Protein AF-A0A969HZ71-F1 (afdb_monomer_lite)

Sequence (227 aa):
MYDYLIPKPGLGLRNYKFFSYPLRAVYYAVGLYLLKLAQEYLDEYRPRYPQIKSYYGGQIRFQKDEIVLNNKAVFYRKHYKEFRSHVRRQLQGDIQNRVVIKLDIKDYFDEISVQILLELLRKHVKAGVVADLCYTTETIDQIIFFFRYIMTGRQGIPQTDNDIVSGFIAYLYLVFADYTINFEINRDKDLIVAHSIIRYVDDMYIVIDFKESAAQRVREDYIVSSQ

pLDDT: mean 87.06, std 11.73, range [32.44, 98.25]

Radius of gyration: 19.03 Å; chains: 1; bounding box: 49×39×51 Å

Foldseek 3Di:
DDWDWDDDPDPDTDTADDDDPVLVVVLVVVLVLVQLLCQVVVVVLCVVCVLEAEAFAQPWHADPNDIHTDPQRLDPVRRVVVLVVVVVVVPDDDDPQKDKDKFFDPPLQQPDALLVLLVVSVVRGDPVSCVVSVSDPVVSVVVNVSQCVSVVNGGGHGDHPSDPSSRSSLRSSCSVVSVVVVVVLVVVVVFFPDWHWRYYSRIIMIMTGTDPPRDPVVVVVVVVVND

Structure (mmCIF, N/CA/C/O backbone):
data_AF-A0A969HZ71-F1
#
_entry.id   AF-A0A969HZ71-F1
#
loop_
_atom_site.group_PDB
_atom_site.id
_atom_site.type_symbol
_atom_site.label_atom_id
_atom_site.label_alt_id
_atom_site.label_comp_id
_atom_site.label_asym_id
_atom_site.label_entity_id
_atom_site.label_seq_id
_atom_site.pdbx_PDB_ins_code
_atom_site.Cartn_x
_atom_site.Cartn_y
_atom_site.Cartn_z
_atom_site.occupancy
_atom_site.B_iso_or_equiv
_atom_site.auth_seq_id
_atom_site.auth_comp_id
_atom_site.auth_asym_id
_atom_site.auth_atom_id
_atom_site.pdbx_PDB_model_num
ATOM 1 N N . MET A 1 1 ? 17.099 -15.645 -10.684 1.00 69.38 1 MET A N 1
ATOM 2 C CA . MET A 1 1 ? 16.820 -15.079 -9.348 1.00 69.38 1 MET A CA 1
ATOM 3 C C . MET A 1 1 ? 17.112 -16.162 -8.330 1.00 69.38 1 MET A C 1
ATOM 5 O O . MET A 1 1 ? 16.861 -17.314 -8.657 1.00 69.38 1 MET A O 1
ATOM 9 N N . TYR A 1 2 ? 17.672 -15.821 -7.172 1.00 74.38 2 TYR A N 1
ATOM 10 C CA . TYR A 1 2 ? 17.961 -16.799 -6.121 1.00 74.38 2 TYR A CA 1
ATOM 11 C C . TYR A 1 2 ? 17.124 -16.486 -4.887 1.00 74.38 2 TYR A C 1
ATOM 13 O O . TYR A 1 2 ? 17.071 -15.327 -4.472 1.00 74.38 2 TYR A O 1
ATOM 21 N N . ASP A 1 3 ? 16.482 -17.510 -4.338 1.00 80.00 3 ASP A N 1
ATOM 22 C CA . ASP A 1 3 ? 15.719 -17.428 -3.097 1.00 80.00 3 ASP A CA 1
ATOM 23 C C . ASP A 1 3 ? 16.659 -17.697 -1.912 1.00 80.00 3 ASP A C 1
ATOM 25 O O . ASP A 1 3 ? 17.544 -18.554 -1.989 1.00 80.00 3 ASP A O 1
ATOM 29 N N . TYR A 1 4 ? 16.488 -16.962 -0.817 1.00 79.62 4 TYR A N 1
ATOM 30 C CA . TYR A 1 4 ? 17.209 -17.196 0.429 1.00 79.62 4 TYR A CA 1
ATOM 31 C C . TYR A 1 4 ? 16.321 -16.911 1.636 1.00 79.62 4 TYR A C 1
ATOM 33 O O . TYR A 1 4 ? 15.484 -16.010 1.631 1.00 79.62 4 TYR A O 1
ATOM 41 N N . LEU A 1 5 ? 16.499 -17.701 2.691 1.00 78.94 5 LEU A N 1
ATOM 42 C CA . LEU A 1 5 ? 15.626 -17.664 3.856 1.00 78.94 5 LEU A CA 1
ATOM 43 C C . LEU A 1 5 ? 16.238 -16.801 4.959 1.00 78.94 5 LEU A C 1
ATOM 45 O O . LEU A 1 5 ? 17.367 -17.042 5.384 1.00 78.94 5 LEU A O 1
ATOM 49 N N . ILE A 1 6 ? 15.479 -15.823 5.455 1.00 74.31 6 ILE A N 1
ATOM 50 C CA . ILE A 1 6 ? 15.855 -15.048 6.646 1.00 74.31 6 ILE A CA 1
ATOM 51 C C . ILE A 1 6 ? 14.968 -15.456 7.830 1.00 74.31 6 ILE A C 1
ATOM 53 O O . ILE A 1 6 ? 13.741 -15.399 7.707 1.00 74.31 6 ILE A O 1
ATOM 57 N N . PRO A 1 7 ? 15.541 -15.814 8.994 1.00 71.56 7 PRO A N 1
ATOM 58 C CA . PRO A 1 7 ? 14.763 -16.104 10.195 1.00 71.56 7 PRO A CA 1
ATOM 59 C C . PRO A 1 7 ? 13.925 -14.905 10.659 1.00 71.56 7 PRO A C 1
ATOM 61 O O . PRO A 1 7 ? 14.420 -13.780 10.769 1.00 71.56 7 PRO A O 1
ATOM 64 N N . LYS A 1 8 ? 12.654 -15.148 10.989 1.00 65.81 8 LYS A N 1
ATOM 65 C CA . LYS A 1 8 ? 11.836 -14.213 11.777 1.00 65.81 8 LYS A CA 1
ATOM 66 C C . LYS A 1 8 ? 12.161 -14.412 13.269 1.00 65.81 8 LYS A C 1
ATOM 68 O O . LYS A 1 8 ? 12.482 -15.529 13.665 1.00 65.81 8 LYS A O 1
ATOM 73 N N . PRO A 1 9 ? 12.058 -13.380 14.130 1.00 53.06 9 PRO A N 1
ATOM 74 C CA . PRO A 1 9 ? 12.064 -13.595 15.577 1.00 53.06 9 PRO A CA 1
ATOM 75 C C . PRO A 1 9 ? 10.899 -14.529 15.963 1.00 53.06 9 PRO A C 1
ATOM 77 O O . PRO A 1 9 ? 9.744 -14.115 15.885 1.00 53.06 9 PRO A O 1
ATOM 80 N N . GLY A 1 10 ? 11.194 -15.787 16.316 1.00 66.62 10 GLY A N 1
ATOM 81 C CA . GLY A 1 10 ? 10.207 -16.856 16.548 1.00 66.62 10 GLY A CA 1
ATOM 82 C C . GLY A 1 10 ? 10.400 -18.065 15.616 1.00 66.62 10 GLY A C 1
ATOM 83 O O . GLY A 1 10 ? 11.500 -18.298 15.123 1.00 66.62 10 GLY A O 1
ATOM 84 N N . LEU A 1 11 ? 9.331 -18.837 15.374 1.00 53.16 11 LEU A N 1
ATOM 85 C CA . LEU A 1 11 ? 9.297 -19.938 14.398 1.00 53.16 11 LEU A CA 1
ATOM 86 C C . LEU A 1 11 ? 8.744 -19.417 13.064 1.00 53.16 11 LEU A C 1
ATOM 88 O O . LEU A 1 11 ? 7.535 -19.288 12.892 1.00 53.16 11 LEU A O 1
ATOM 92 N N . GLY A 1 12 ? 9.625 -19.067 12.129 1.00 60.09 12 GLY A N 1
ATOM 93 C CA . GLY A 1 12 ? 9.224 -18.658 10.785 1.00 60.09 12 GLY A CA 1
ATOM 94 C C . GLY A 1 12 ? 10.399 -18.199 9.931 1.00 60.09 12 GLY A C 1
ATOM 95 O O . GLY A 1 12 ? 11.401 -17.699 10.443 1.00 60.09 12 GLY A O 1
ATOM 96 N N . LEU A 1 13 ? 10.260 -18.344 8.618 1.00 69.44 13 LEU A N 1
ATOM 97 C CA . LEU A 1 13 ? 11.248 -17.914 7.633 1.00 69.44 13 LEU A CA 1
ATOM 98 C C . LEU A 1 13 ? 10.613 -16.868 6.713 1.00 69.44 13 LEU A C 1
ATOM 100 O O . LEU A 1 13 ? 9.406 -16.883 6.480 1.00 69.44 13 LEU A O 1
ATOM 104 N N . ARG A 1 14 ? 11.412 -15.919 6.229 1.00 72.12 14 ARG A N 1
ATOM 105 C CA . ARG A 1 14 ? 11.039 -15.017 5.136 1.00 72.12 14 ARG A CA 1
ATOM 106 C C . ARG A 1 14 ? 11.729 -15.486 3.871 1.00 72.12 14 ARG A C 1
ATOM 108 O O . ARG A 1 14 ? 12.939 -15.699 3.913 1.00 72.12 14 ARG A O 1
ATOM 115 N N . ASN A 1 15 ? 10.983 -15.611 2.779 1.00 77.25 15 ASN A N 1
ATOM 116 C CA . ASN A 1 15 ? 11.546 -15.961 1.484 1.00 77.25 15 ASN A CA 1
ATOM 117 C C . ASN A 1 15 ? 12.024 -14.697 0.765 1.00 77.25 15 ASN A C 1
ATOM 119 O O . ASN A 1 15 ? 11.239 -13.995 0.132 1.00 77.25 15 ASN A O 1
ATOM 123 N N . TYR A 1 16 ? 13.303 -14.362 0.920 1.00 83.38 16 TYR A N 1
ATOM 124 C CA . TYR A 1 16 ? 13.875 -13.191 0.272 1.00 83.38 16 TYR A CA 1
ATOM 125 C C . TYR A 1 16 ? 14.435 -13.543 -1.099 1.00 83.38 16 TYR A C 1
ATOM 127 O O . TYR A 1 16 ? 14.902 -14.655 -1.337 1.00 83.38 16 TYR A O 1
ATOM 135 N N . LYS A 1 17 ? 14.419 -12.564 -2.001 1.00 83.56 17 LYS A N 1
ATOM 136 C CA . LYS A 1 17 ? 14.859 -12.734 -3.386 1.00 83.56 17 LYS A CA 1
ATOM 137 C C . LYS A 1 17 ? 16.130 -11.936 -3.668 1.00 83.56 17 LYS A C 1
ATOM 139 O O . LYS A 1 17 ? 16.293 -10.803 -3.237 1.00 83.56 17 LYS A O 1
ATOM 144 N N . PHE A 1 18 ? 17.075 -12.508 -4.402 1.00 83.19 18 PHE A N 1
ATOM 145 C CA . PHE A 1 18 ? 18.254 -11.772 -4.855 1.00 83.19 18 PHE A CA 1
ATOM 146 C C . PHE A 1 18 ? 18.055 -11.238 -6.273 1.00 83.19 18 PHE A C 1
ATOM 148 O O 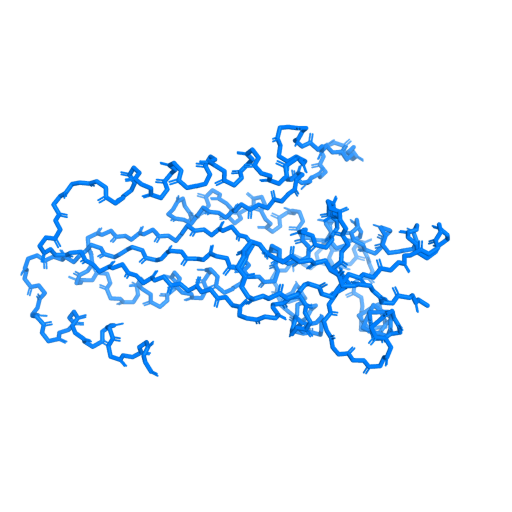. PHE A 1 18 ? 17.843 -12.006 -7.218 1.00 83.19 18 PHE A O 1
ATOM 155 N N . PHE A 1 19 ? 18.205 -9.924 -6.434 1.00 83.50 19 PHE A N 1
ATOM 156 C CA . PHE A 1 19 ? 18.212 -9.269 -7.736 1.00 83.50 19 PHE A CA 1
ATOM 157 C C . PHE A 1 19 ? 19.631 -9.023 -8.238 1.00 83.50 19 PHE A C 1
ATOM 159 O O . PHE A 1 19 ? 20.461 -8.459 -7.527 1.00 83.50 19 PHE A O 1
ATOM 166 N N . SER A 1 20 ? 19.877 -9.333 -9.512 1.00 87.69 20 SER A N 1
ATOM 167 C CA . SER A 1 20 ? 21.006 -8.729 -10.219 1.00 87.69 20 SER A CA 1
ATOM 168 C C . SER A 1 20 ? 20.769 -7.223 -10.383 1.00 87.69 20 SER A C 1
ATOM 170 O O . SER A 1 20 ? 19.622 -6.776 -10.452 1.00 87.69 20 SER A O 1
ATOM 172 N N . TYR A 1 21 ? 21.838 -6.428 -10.476 1.00 88.06 21 TYR A N 1
ATOM 173 C CA . TYR A 1 21 ? 21.714 -4.974 -10.638 1.00 88.06 21 TYR A CA 1
ATOM 174 C C . TYR A 1 21 ? 20.836 -4.551 -11.829 1.00 88.06 21 TYR A C 1
ATOM 176 O O . TYR A 1 21 ? 19.970 -3.700 -11.620 1.00 88.06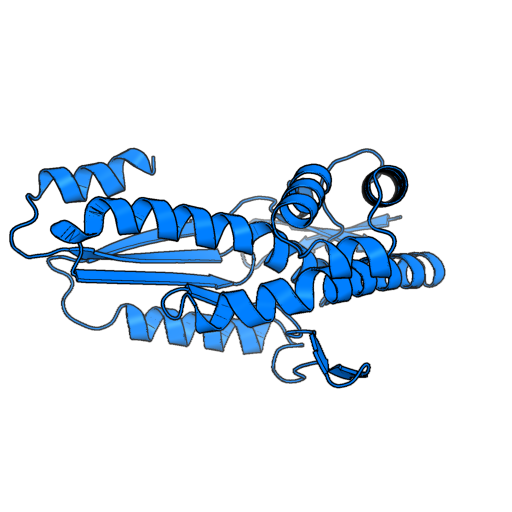 21 TYR A O 1
ATOM 184 N N . PRO A 1 22 ? 20.958 -5.154 -13.033 1.00 92.38 22 PRO A N 1
ATOM 185 C CA . PRO A 1 22 ? 20.083 -4.800 -14.149 1.00 92.38 22 PRO A CA 1
ATOM 186 C C . PRO A 1 22 ? 18.611 -5.095 -13.853 1.00 92.38 22 PRO A C 1
ATOM 188 O O . PRO A 1 22 ? 17.747 -4.259 -14.101 1.00 92.38 22 PRO A O 1
ATOM 191 N N . LEU A 1 23 ? 18.316 -6.254 -13.252 1.00 92.19 23 LEU A N 1
ATOM 192 C CA . LEU A 1 23 ? 16.943 -6.622 -12.915 1.00 92.19 23 LEU A CA 1
ATOM 193 C C . LEU A 1 23 ? 16.365 -5.709 -11.828 1.00 92.19 23 LEU A C 1
ATOM 195 O O . LEU A 1 23 ? 15.199 -5.333 -11.901 1.00 92.19 23 LEU A O 1
ATOM 199 N N . ARG A 1 24 ? 17.189 -5.303 -10.855 1.00 91.69 24 ARG A N 1
ATOM 200 C CA . ARG A 1 24 ? 16.805 -4.329 -9.829 1.00 91.69 24 ARG A CA 1
ATOM 201 C C . ARG A 1 24 ? 16.484 -2.965 -10.436 1.00 91.69 24 ARG A C 1
ATOM 203 O O . ARG A 1 24 ? 15.524 -2.338 -10.005 1.00 91.69 24 ARG A O 1
ATOM 210 N N . ALA A 1 25 ? 17.251 -2.512 -11.428 1.00 94.00 25 ALA A N 1
ATOM 211 C CA . ALA A 1 25 ? 16.989 -1.245 -12.106 1.00 94.00 25 ALA A CA 1
ATOM 212 C C . ALA A 1 25 ? 15.627 -1.259 -12.816 1.00 94.00 25 ALA A C 1
ATOM 214 O O . ALA A 1 25 ? 14.834 -0.339 -12.630 1.00 94.00 25 ALA A O 1
ATOM 215 N N . VAL A 1 26 ? 15.316 -2.337 -13.547 1.00 95.75 26 VAL A N 1
ATOM 216 C CA . VAL A 1 26 ? 14.000 -2.517 -14.186 1.00 95.75 26 VAL A CA 1
ATOM 217 C C . VAL A 1 26 ? 12.889 -2.592 -13.138 1.00 95.75 26 VAL A C 1
ATOM 219 O O . VAL A 1 26 ? 11.877 -1.908 -13.261 1.00 95.75 26 VAL A O 1
ATOM 222 N N . TYR A 1 27 ? 13.098 -3.359 -12.065 1.00 95.81 27 TYR A N 1
ATOM 223 C CA . TYR A 1 27 ? 12.143 -3.473 -10.963 1.00 95.81 27 TYR A CA 1
ATOM 224 C C . TYR A 1 27 ? 11.816 -2.112 -10.334 1.00 95.81 27 TYR A C 1
ATOM 226 O O . TYR A 1 27 ? 10.648 -1.771 -10.149 1.00 95.81 27 TYR A O 1
ATOM 234 N N . TYR A 1 28 ? 12.839 -1.297 -10.072 1.00 94.88 28 TYR A N 1
ATOM 235 C CA . TYR A 1 28 ? 12.651 0.045 -9.530 1.00 94.88 28 TYR A CA 1
ATOM 236 C C . TYR A 1 28 ? 11.991 0.994 -10.529 1.00 94.88 28 TYR A C 1
ATOM 238 O O . TYR A 1 28 ? 11.159 1.797 -10.117 1.00 94.88 28 TYR A O 1
ATOM 246 N N . ALA A 1 29 ? 12.294 0.889 -11.824 1.00 96.56 29 ALA A N 1
ATOM 247 C CA . ALA A 1 29 ? 11.619 1.679 -12.850 1.00 96.56 29 ALA A CA 1
ATOM 248 C C . ALA A 1 29 ? 10.108 1.390 -12.880 1.00 96.56 29 ALA A C 1
ATOM 250 O O . ALA A 1 29 ? 9.309 2.325 -12.867 1.00 96.56 29 ALA A O 1
ATOM 251 N N . VAL A 1 30 ? 9.711 0.113 -12.817 1.00 97.69 30 VAL A N 1
ATOM 252 C CA . VAL A 1 30 ? 8.296 -0.287 -12.716 1.00 97.69 30 VAL A CA 1
ATOM 253 C C . VAL A 1 30 ? 7.672 0.229 -11.415 1.00 97.69 30 VAL A C 1
ATOM 255 O O . VAL A 1 30 ? 6.580 0.791 -11.432 1.00 97.69 30 VAL A O 1
ATOM 258 N N . GLY A 1 31 ? 8.375 0.115 -10.286 1.00 96.75 31 GLY A N 1
ATOM 259 C CA . GLY A 1 31 ? 7.918 0.658 -9.005 1.00 96.75 31 GLY A CA 1
ATOM 260 C C . GLY A 1 31 ? 7.669 2.168 -9.025 1.00 96.75 31 GLY A C 1
ATOM 261 O O . GLY A 1 31 ? 6.648 2.639 -8.530 1.00 96.75 31 GLY A O 1
ATOM 262 N N . LEU A 1 32 ? 8.585 2.929 -9.625 1.00 96.50 32 LEU A N 1
ATOM 263 C CA . LEU A 1 32 ? 8.478 4.382 -9.763 1.00 96.50 32 LEU A CA 1
ATOM 264 C C . LEU A 1 32 ? 7.397 4.791 -10.765 1.00 96.50 32 LEU A C 1
ATOM 266 O O . LEU A 1 32 ? 6.725 5.798 -10.549 1.00 96.50 32 LEU A O 1
ATOM 270 N N . TYR A 1 33 ? 7.188 4.001 -11.817 1.00 97.75 33 TYR A N 1
ATOM 271 C CA . TYR A 1 33 ? 6.054 4.168 -12.720 1.00 97.75 33 TYR A CA 1
ATOM 272 C C . TYR A 1 33 ? 4.725 4.034 -11.962 1.00 97.75 33 TYR A C 1
ATOM 274 O O . TYR A 1 33 ? 3.888 4.932 -12.033 1.00 97.75 33 TYR A O 1
ATOM 282 N N . LEU A 1 34 ? 4.566 2.975 -11.157 1.00 98.00 34 LEU A N 1
ATOM 283 C CA . LEU A 1 34 ? 3.377 2.781 -10.317 1.00 98.00 34 LEU A CA 1
ATOM 284 C C . LEU A 1 34 ? 3.217 3.891 -9.272 1.00 98.00 34 LEU A C 1
ATOM 286 O O . LEU A 1 34 ? 2.096 4.318 -9.002 1.00 98.00 34 LEU A O 1
ATOM 290 N N . LEU A 1 35 ? 4.322 4.388 -8.707 1.00 96.94 35 LEU A N 1
ATOM 291 C CA . LEU A 1 35 ? 4.297 5.538 -7.805 1.00 96.94 35 LEU A CA 1
ATOM 292 C C . LEU A 1 35 ? 3.751 6.776 -8.506 1.00 96.94 35 LEU A C 1
ATOM 294 O O . LEU A 1 35 ? 2.840 7.407 -7.982 1.00 96.94 35 LEU A O 1
ATOM 298 N N . LYS A 1 36 ? 4.277 7.105 -9.690 1.00 96.31 36 LYS A N 1
ATOM 299 C CA . LYS A 1 36 ? 3.839 8.275 -10.457 1.00 96.31 36 LYS A CA 1
ATOM 300 C C . LYS A 1 36 ? 2.365 8.163 -10.849 1.00 96.31 36 LYS A C 1
ATOM 302 O O . LYS A 1 36 ? 1.630 9.133 -10.704 1.00 96.31 36 LYS A O 1
ATOM 307 N N . LEU A 1 37 ? 1.932 6.969 -11.254 1.00 97.19 37 LEU A N 1
ATOM 308 C CA . LEU A 1 37 ? 0.542 6.660 -11.593 1.00 97.19 37 LEU A CA 1
ATOM 309 C C . LEU A 1 37 ? -0.408 6.836 -10.396 1.00 97.19 37 LEU A C 1
ATOM 311 O O . LEU A 1 37 ? -1.503 7.368 -10.549 1.00 97.19 37 LEU A O 1
ATOM 315 N N . ALA A 1 38 ? 0.005 6.402 -9.203 1.00 97.00 38 ALA A N 1
ATOM 316 C CA . ALA A 1 38 ? -0.832 6.425 -8.005 1.00 97.00 38 ALA A CA 1
ATOM 317 C C . ALA A 1 38 ? -0.729 7.723 -7.183 1.00 97.00 38 ALA A C 1
ATOM 319 O O . ALA A 1 38 ? -1.550 7.926 -6.290 1.00 97.00 38 ALA A O 1
ATOM 320 N N . GLN A 1 39 ? 0.269 8.578 -7.432 1.00 94.50 39 GLN A N 1
ATOM 321 C CA . GLN A 1 39 ? 0.617 9.715 -6.568 1.00 94.50 39 GLN A CA 1
ATOM 322 C C . GLN A 1 39 ? -0.575 10.645 -6.320 1.00 94.50 39 GLN A C 1
ATOM 324 O O . GLN A 1 39 ? -0.926 10.883 -5.168 1.00 94.50 39 GLN A O 1
ATOM 329 N N . GLU A 1 40 ? -1.229 11.112 -7.385 1.00 93.44 40 GLU A N 1
ATOM 330 C CA . GLU A 1 40 ? -2.364 12.036 -7.273 1.00 93.44 40 GLU A CA 1
ATOM 331 C C . GLU A 1 40 ? -3.536 11.401 -6.513 1.00 93.44 40 GLU A C 1
ATOM 333 O O . GLU A 1 40 ? -4.092 12.009 -5.600 1.00 93.44 40 GLU A O 1
ATOM 338 N N . TYR A 1 41 ? -3.852 10.135 -6.811 1.00 94.50 41 TYR A N 1
ATOM 339 C CA . TYR A 1 41 ? -4.870 9.382 -6.078 1.00 94.50 41 TYR A CA 1
ATOM 340 C C . TYR A 1 41 ? -4.541 9.291 -4.580 1.00 94.50 41 TYR A C 1
ATOM 342 O O . TYR A 1 41 ? -5.408 9.514 -3.736 1.00 94.50 41 TYR A O 1
ATOM 350 N N . LEU A 1 42 ? -3.286 8.995 -4.229 1.00 94.00 42 LEU A N 1
ATOM 351 C CA . LEU A 1 42 ? -2.844 8.892 -2.837 1.00 94.00 42 LEU A CA 1
ATOM 352 C C . L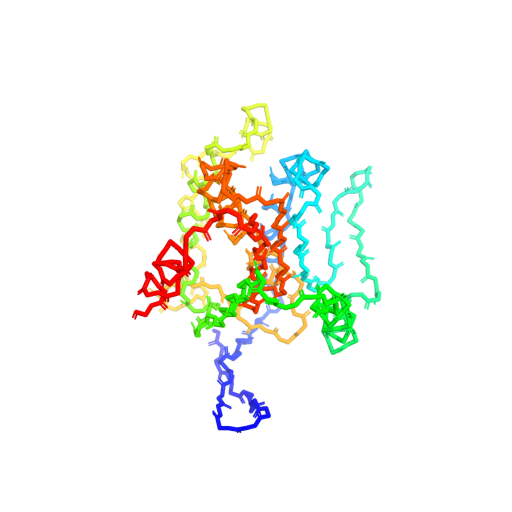EU A 1 42 ? -2.860 10.244 -2.108 1.00 94.00 42 LEU A C 1
ATOM 354 O O . LEU A 1 42 ? -3.181 10.287 -0.914 1.00 94.00 42 LEU A O 1
ATOM 358 N N . ASP A 1 43 ? -2.521 11.328 -2.805 1.00 91.94 43 ASP A N 1
ATOM 359 C CA . ASP A 1 43 ? -2.520 12.687 -2.261 1.00 91.94 43 ASP A CA 1
ATOM 360 C C . ASP A 1 43 ? -3.942 13.197 -1.992 1.00 91.94 43 ASP A C 1
ATOM 362 O O . ASP A 1 43 ? -4.159 13.891 -1.001 1.00 91.94 43 ASP A O 1
ATOM 366 N N . GLU A 1 44 ? -4.926 12.790 -2.796 1.00 91.31 44 GLU A N 1
ATOM 367 C CA . GLU A 1 44 ? -6.348 13.057 -2.540 1.00 91.31 44 GLU A CA 1
ATOM 368 C C . GLU A 1 44 ? -6.942 12.123 -1.475 1.00 91.31 44 GLU A C 1
ATOM 370 O O . GLU A 1 44 ? -7.784 12.528 -0.668 1.00 91.31 44 GLU A O 1
ATOM 375 N N . TYR A 1 45 ? -6.494 10.867 -1.442 1.00 88.12 45 TYR A N 1
ATOM 376 C CA . TYR A 1 45 ? -6.979 9.839 -0.525 1.00 88.12 45 TYR A CA 1
ATOM 377 C C . TYR A 1 45 ? -6.682 10.169 0.943 1.00 88.12 45 TYR A C 1
ATOM 379 O O . TYR A 1 45 ? -7.572 10.089 1.794 1.00 88.12 45 TYR A O 1
ATOM 387 N N . ARG A 1 46 ? -5.437 10.548 1.260 1.00 85.75 46 ARG A N 1
ATOM 388 C CA . ARG A 1 46 ? -4.989 10.714 2.657 1.00 85.75 46 ARG A CA 1
ATOM 389 C C . ARG A 1 46 ? -5.747 11.807 3.424 1.00 85.75 46 ARG A C 1
ATOM 391 O O . ARG A 1 46 ? -6.153 11.532 4.551 1.00 85.75 46 ARG A O 1
ATOM 398 N N . PRO A 1 47 ? -5.965 13.018 2.878 1.00 89.25 47 PRO A N 1
ATOM 399 C CA . PRO A 1 47 ? -6.730 14.053 3.571 1.00 89.25 47 PRO A CA 1
ATOM 400 C C . PRO A 1 47 ? -8.221 13.721 3.670 1.00 89.25 47 PRO A C 1
ATOM 402 O O . PRO A 1 47 ? -8.877 14.152 4.614 1.00 89.25 47 PRO A O 1
ATOM 405 N N . ARG A 1 48 ? -8.759 12.957 2.710 1.00 90.94 48 ARG A N 1
ATOM 406 C CA . ARG A 1 48 ? -10.183 12.605 2.653 1.00 90.94 48 ARG A CA 1
ATOM 407 C C . ARG A 1 48 ? -10.603 11.610 3.738 1.00 90.94 48 ARG A C 1
ATOM 409 O O . ARG A 1 48 ? -11.756 11.642 4.160 1.00 90.94 48 ARG A O 1
ATOM 416 N N . TYR A 1 49 ? -9.689 10.754 4.194 1.00 92.88 49 TYR A N 1
ATOM 417 C CA . TYR A 1 49 ? -9.963 9.720 5.198 1.00 92.88 49 TYR A CA 1
ATOM 418 C C . TYR A 1 49 ? -8.979 9.799 6.381 1.00 92.88 49 TYR A C 1
ATOM 420 O O . TYR A 1 49 ? -8.141 8.910 6.545 1.00 92.88 49 TYR A O 1
ATOM 428 N N . PRO A 1 50 ? -9.057 10.841 7.234 1.00 92.19 50 PRO A N 1
ATOM 429 C CA . PRO A 1 50 ? -8.112 11.064 8.341 1.00 92.19 50 PRO A CA 1
ATOM 430 C C . PRO A 1 50 ? -8.095 9.952 9.408 1.00 92.19 50 PRO A C 1
ATOM 432 O O . PRO A 1 50 ? -7.127 9.822 10.166 1.00 92.19 50 PRO A O 1
ATOM 435 N N . GLN A 1 51 ? -9.156 9.147 9.470 1.00 92.94 51 GLN A N 1
ATOM 436 C CA . GLN A 1 51 ? -9.278 7.958 10.309 1.00 92.94 51 GLN A CA 1
ATOM 437 C C . GLN A 1 51 ? -8.414 6.781 9.835 1.00 92.94 51 GLN A C 1
ATOM 439 O O . GLN A 1 51 ? -8.172 5.853 10.608 1.00 92.94 51 GLN A O 1
ATOM 444 N N . ILE A 1 52 ? -7.929 6.813 8.590 1.00 94.88 52 ILE A N 1
ATOM 445 C CA . ILE A 1 52 ? -7.058 5.786 8.021 1.00 94.88 52 ILE A CA 1
ATOM 446 C C . ILE A 1 52 ? -5.610 6.263 8.084 1.00 94.88 52 ILE A C 1
ATOM 448 O O . ILE A 1 52 ? -5.244 7.308 7.544 1.00 94.88 52 ILE A O 1
ATOM 452 N N . LYS A 1 53 ? -4.752 5.477 8.730 1.00 93.12 53 LYS A N 1
ATOM 453 C CA . LYS A 1 53 ? -3.333 5.779 8.906 1.00 93.12 53 LYS A CA 1
ATOM 454 C C . LYS A 1 53 ? -2.485 4.572 8.553 1.00 93.12 53 LYS A C 1
ATOM 456 O O . LYS A 1 53 ? -2.283 3.668 9.361 1.00 93.12 53 LYS A O 1
ATOM 461 N N . SER A 1 54 ? -1.943 4.621 7.345 1.00 91.75 54 SER A N 1
ATOM 462 C CA . SER A 1 54 ? -1.201 3.515 6.751 1.00 91.75 54 SER A CA 1
ATOM 463 C C . SER A 1 54 ? 0.286 3.872 6.606 1.00 91.75 54 SER A C 1
ATOM 465 O O . SER A 1 54 ? 0.653 4.946 6.122 1.00 91.75 54 SER A O 1
ATOM 467 N N . TYR A 1 55 ? 1.148 2.965 7.055 1.00 89.25 55 TYR A N 1
ATOM 468 C CA . TYR A 1 55 ? 2.594 3.100 7.190 1.00 89.25 55 TYR A CA 1
ATOM 469 C C . TYR A 1 55 ? 3.308 2.093 6.285 1.00 89.25 55 TYR A C 1
ATOM 471 O O . TYR A 1 55 ? 2.879 0.948 6.153 1.00 89.25 55 TYR A O 1
ATOM 479 N N . TYR A 1 56 ? 4.429 2.509 5.694 1.00 89.50 56 TYR A N 1
ATOM 480 C CA . TYR A 1 56 ? 5.339 1.634 4.953 1.00 89.50 56 TYR A CA 1
ATOM 481 C C . TYR A 1 56 ? 6.754 2.221 4.904 1.00 89.50 56 TYR A C 1
ATOM 483 O O . TYR A 1 56 ? 6.964 3.382 5.266 1.00 89.50 56 TYR A O 1
ATOM 491 N N . GLY A 1 57 ? 7.732 1.403 4.509 1.00 83.38 57 GLY A N 1
ATOM 492 C CA . GLY A 1 57 ? 9.142 1.793 4.450 1.00 83.38 57 GLY A CA 1
ATOM 493 C C . GLY A 1 57 ? 9.418 2.891 3.418 1.00 83.38 57 GLY A C 1
ATOM 494 O O . GLY A 1 57 ? 8.863 2.890 2.326 1.00 83.38 57 GLY A O 1
ATOM 495 N N . GLY A 1 58 ? 10.276 3.847 3.769 1.00 82.25 58 GLY A N 1
ATOM 496 C CA . GLY A 1 58 ? 10.726 4.932 2.887 1.00 82.25 58 GLY A CA 1
ATOM 497 C C . GLY A 1 58 ? 9.705 6.045 2.619 1.00 82.25 58 GLY A C 1
ATOM 498 O O . GLY A 1 58 ? 10.131 7.176 2.413 1.00 82.25 58 GLY A O 1
ATOM 499 N N . GLN A 1 59 ? 8.393 5.771 2.676 1.00 86.44 59 GLN A N 1
ATOM 500 C CA . GLN A 1 59 ? 7.316 6.741 2.399 1.00 86.44 59 GLN A CA 1
ATOM 501 C C . GLN A 1 59 ? 7.579 7.578 1.138 1.00 86.44 59 GLN A C 1
ATOM 503 O O . GLN A 1 59 ? 7.573 8.810 1.174 1.00 86.44 59 GLN A O 1
ATOM 508 N N . ILE A 1 60 ? 7.871 6.882 0.043 1.00 91.94 60 ILE A N 1
ATOM 509 C CA . ILE A 1 60 ? 8.306 7.488 -1.211 1.00 91.94 60 ILE A CA 1
ATOM 510 C C . ILE A 1 60 ? 7.202 8.319 -1.846 1.00 91.94 60 ILE A C 1
ATOM 512 O O . ILE A 1 60 ? 6.022 7.978 -1.753 1.00 91.94 60 ILE A O 1
ATOM 516 N N . ARG A 1 61 ? 7.591 9.413 -2.496 1.00 93.19 61 ARG A N 1
ATOM 517 C CA . ARG A 1 61 ? 6.677 10.255 -3.270 1.00 93.19 61 ARG A CA 1
ATOM 518 C C . ARG A 1 61 ? 7.420 11.082 -4.303 1.00 93.19 61 ARG A C 1
ATOM 520 O O . ARG A 1 61 ? 8.607 11.359 -4.126 1.00 93.19 61 ARG A O 1
ATOM 527 N N . PHE A 1 62 ? 6.695 11.539 -5.315 1.00 92.44 62 PHE A N 1
ATOM 528 C CA . PHE A 1 62 ? 7.161 12.624 -6.171 1.00 92.44 62 PHE A CA 1
ATOM 529 C C . PHE A 1 62 ? 6.834 13.983 -5.543 1.00 92.44 62 PHE A C 1
ATOM 531 O O . PHE A 1 62 ? 5.730 14.207 -5.050 1.00 92.44 62 PHE A O 1
ATOM 538 N N . GLN A 1 63 ? 7.793 14.904 -5.560 1.00 90.75 63 GLN A N 1
ATOM 539 C CA . GLN A 1 63 ? 7.607 16.300 -5.179 1.00 90.75 63 GLN A CA 1
ATOM 540 C C . GLN A 1 63 ? 8.322 17.176 -6.208 1.00 90.75 63 GLN A C 1
ATOM 542 O O . GLN A 1 63 ? 9.544 17.162 -6.266 1.00 90.75 63 GLN A O 1
ATOM 547 N N . LYS A 1 64 ? 7.563 17.941 -7.009 1.00 86.06 64 LYS A N 1
ATOM 548 C CA . LYS A 1 64 ? 8.104 18.749 -8.123 1.00 86.06 64 LYS A CA 1
ATOM 549 C C . LYS A 1 64 ? 9.019 17.924 -9.049 1.00 86.06 64 LYS A C 1
ATOM 551 O O . LYS A 1 64 ? 10.149 18.313 -9.305 1.00 86.06 64 LYS A O 1
ATOM 556 N N . ASP A 1 65 ? 8.536 16.752 -9.466 1.00 85.25 65 ASP A N 1
ATOM 557 C CA . ASP A 1 65 ? 9.257 15.765 -10.291 1.00 85.25 65 ASP A CA 1
ATOM 558 C C . ASP A 1 65 ? 10.503 15.113 -9.664 1.00 85.25 65 ASP A C 1
ATOM 560 O O . ASP A 1 65 ? 11.090 14.211 -10.260 1.00 85.25 65 ASP A O 1
ATOM 564 N N . GLU A 1 66 ? 10.857 15.455 -8.425 1.00 90.25 66 GLU A N 1
ATOM 565 C CA . GLU A 1 66 ? 11.924 14.785 -7.685 1.00 90.25 66 GLU A CA 1
ATOM 566 C C . GLU A 1 66 ? 11.375 13.669 -6.793 1.00 90.25 66 GLU A C 1
ATOM 568 O O . GLU A 1 66 ? 10.316 13.795 -6.171 1.00 90.25 66 GLU A O 1
ATOM 573 N N . ILE A 1 67 ? 12.119 12.566 -6.698 1.00 90.69 67 ILE A N 1
ATOM 574 C CA . ILE A 1 67 ? 11.793 11.471 -5.782 1.00 90.69 67 ILE A CA 1
ATOM 575 C C . ILE A 1 67 ? 12.275 11.855 -4.386 1.00 90.69 67 ILE A C 1
ATOM 577 O O . ILE A 1 67 ? 13.472 12.010 -4.147 1.00 90.69 67 ILE A O 1
ATOM 581 N N . VAL A 1 68 ? 11.340 11.946 -3.445 1.00 91.44 68 VAL A N 1
ATOM 582 C CA . VAL A 1 68 ? 11.630 12.233 -2.041 1.00 91.44 68 VAL A CA 1
ATOM 583 C C . VAL A 1 68 ? 11.382 10.989 -1.198 1.00 91.44 68 VAL A C 1
ATOM 585 O O . VAL A 1 68 ? 10.359 10.314 -1.330 1.00 91.44 68 VAL A O 1
ATOM 588 N N . LEU A 1 69 ? 12.327 10.707 -0.301 1.00 87.69 69 LEU A N 1
ATOM 589 C CA . LEU A 1 69 ? 12.294 9.595 0.644 1.00 87.69 69 LEU A CA 1
ATOM 590 C C . LEU A 1 69 ? 12.307 10.141 2.074 1.00 87.69 69 LEU A C 1
ATOM 592 O O . LEU A 1 69 ? 13.083 11.039 2.409 1.00 87.69 69 LEU A O 1
ATOM 596 N N . ASN A 1 70 ? 11.500 9.562 2.957 1.00 83.69 70 ASN A N 1
ATOM 597 C CA . ASN A 1 70 ? 11.630 9.805 4.385 1.00 83.69 70 ASN A CA 1
ATOM 598 C C . ASN A 1 70 ? 12.746 8.921 4.955 1.00 83.69 70 ASN A C 1
ATOM 600 O O . ASN A 1 70 ? 12.518 7.769 5.327 1.00 83.69 70 ASN A O 1
ATOM 604 N N . ASN A 1 71 ? 13.945 9.489 5.104 1.00 76.19 71 ASN A N 1
ATOM 605 C CA . ASN A 1 71 ? 15.116 8.801 5.664 1.00 76.19 71 ASN A CA 1
ATOM 606 C C . ASN A 1 71 ? 14.876 8.207 7.066 1.00 76.19 71 ASN A C 1
ATOM 608 O O . ASN A 1 71 ? 15.527 7.235 7.447 1.00 76.19 71 ASN A O 1
ATOM 612 N N . LYS A 1 72 ? 13.918 8.740 7.840 1.00 73.75 72 LYS A N 1
ATOM 613 C CA . LYS A 1 72 ? 13.540 8.177 9.150 1.00 73.75 72 LYS A CA 1
ATOM 614 C C . LYS A 1 72 ? 12.689 6.908 9.020 1.00 73.75 72 LYS A C 1
ATOM 616 O O . LYS A 1 72 ? 12.695 6.094 9.942 1.00 73.75 72 LYS A O 1
ATOM 621 N N . ALA A 1 73 ? 12.010 6.732 7.887 1.00 72.56 73 ALA A N 1
ATOM 622 C CA . ALA A 1 73 ? 11.162 5.588 7.568 1.00 72.56 73 ALA A CA 1
ATOM 623 C C . ALA A 1 73 ? 11.864 4.513 6.718 1.00 72.56 73 ALA A C 1
ATOM 625 O O . ALA A 1 73 ? 11.283 3.454 6.496 1.00 72.56 73 ALA A O 1
ATOM 626 N N . VAL A 1 74 ? 13.094 4.752 6.242 1.00 72.94 74 VAL A N 1
ATOM 627 C CA . VAL A 1 74 ? 13.873 3.759 5.472 1.00 72.94 74 VAL A CA 1
ATOM 628 C C . VAL A 1 74 ? 14.240 2.552 6.341 1.00 72.94 74 VAL A C 1
ATOM 630 O O . VAL A 1 74 ? 14.152 1.415 5.894 1.00 72.94 74 VAL A O 1
ATOM 633 N N . PHE A 1 75 ? 14.581 2.778 7.614 1.00 71.06 75 PHE A N 1
ATOM 634 C CA . PHE A 1 75 ? 14.899 1.696 8.545 1.00 71.06 75 PHE A CA 1
ATOM 635 C C . PHE A 1 75 ? 13.634 1.129 9.200 1.00 71.06 75 PHE A C 1
ATOM 637 O O . PHE A 1 75 ? 13.113 1.696 10.170 1.00 71.06 75 PHE A O 1
ATOM 644 N N . TYR A 1 76 ? 13.200 -0.040 8.715 1.00 70.38 76 TYR A N 1
ATOM 645 C CA . TYR A 1 76 ? 11.976 -0.738 9.133 1.00 70.38 76 TYR A CA 1
ATOM 646 C C . TYR A 1 76 ? 11.755 -0.732 10.653 1.00 70.38 76 TYR A C 1
ATOM 648 O O . TYR A 1 76 ? 10.706 -0.314 11.143 1.00 70.38 76 TYR A O 1
ATOM 656 N N . ARG A 1 77 ? 12.772 -1.131 11.434 1.00 73.31 77 ARG A N 1
ATOM 657 C CA . ARG A 1 77 ? 12.645 -1.324 12.890 1.00 73.31 77 ARG A CA 1
ATOM 658 C C . ARG A 1 77 ? 12.271 -0.045 13.641 1.00 73.31 77 ARG A C 1
ATOM 660 O O . ARG A 1 77 ? 11.526 -0.117 14.617 1.00 73.31 77 ARG A O 1
ATOM 667 N N . LYS A 1 78 ? 12.807 1.110 13.236 1.00 75.50 78 LYS A N 1
ATOM 668 C CA . LYS A 1 78 ? 12.524 2.388 13.904 1.00 75.50 78 LYS A CA 1
ATOM 669 C C . LYS A 1 78 ? 11.104 2.846 13.587 1.00 75.50 78 LYS A C 1
ATOM 671 O O . LYS A 1 78 ? 10.341 3.126 14.506 1.00 75.50 78 LYS A O 1
ATOM 676 N N . HIS A 1 79 ? 10.736 2.814 12.311 1.00 78.12 79 HIS A N 1
ATOM 677 C CA . HIS A 1 79 ? 9.411 3.211 11.848 1.00 78.12 79 HIS A CA 1
ATOM 678 C C . HIS A 1 79 ? 8.304 2.305 12.413 1.00 78.12 79 HIS A C 1
ATOM 680 O O . HIS A 1 79 ? 7.255 2.777 12.845 1.00 78.12 79 HIS A O 1
ATOM 686 N N . TYR A 1 80 ? 8.564 1.000 12.524 1.00 80.88 80 TYR A N 1
ATOM 687 C CA . TYR A 1 80 ? 7.624 0.062 13.134 1.00 80.88 80 TYR A CA 1
ATOM 688 C C . TYR A 1 80 ? 7.365 0.369 14.622 1.00 80.88 80 TYR A C 1
ATOM 690 O O . TYR A 1 80 ? 6.235 0.262 15.096 1.00 80.88 80 TYR A O 1
ATOM 698 N N . LYS A 1 81 ? 8.374 0.832 15.379 1.00 83.19 81 LYS A N 1
ATOM 699 C CA . LYS A 1 81 ? 8.169 1.285 16.771 1.00 83.19 81 LYS A CA 1
ATOM 700 C C . LYS A 1 81 ? 7.257 2.513 16.863 1.00 83.19 81 LYS A C 1
ATOM 702 O O . LYS A 1 81 ? 6.495 2.621 17.826 1.00 83.19 81 LYS A O 1
ATOM 707 N N . GLU A 1 82 ? 7.323 3.422 15.892 1.00 82.69 82 GLU A N 1
ATOM 708 C CA . GLU A 1 82 ? 6.445 4.598 15.825 1.00 82.69 82 GLU A CA 1
ATOM 709 C C . GLU A 1 82 ? 4.991 4.174 15.578 1.00 82.69 82 GLU A C 1
ATOM 711 O O . GLU A 1 82 ? 4.096 4.601 16.310 1.00 82.69 82 GLU A O 1
ATOM 716 N N . PHE A 1 83 ? 4.770 3.243 14.646 1.00 86.88 83 PHE A N 1
ATOM 717 C CA . PHE A 1 83 ? 3.467 2.611 14.421 1.00 86.88 83 PHE A CA 1
ATOM 718 C C . PHE A 1 83 ? 2.917 1.946 15.690 1.00 86.88 83 PHE A C 1
ATOM 720 O O . PHE A 1 83 ? 1.815 2.274 16.129 1.00 86.88 83 PHE A O 1
ATOM 727 N N . ARG A 1 84 ? 3.703 1.095 16.364 1.00 86.81 84 ARG A N 1
ATOM 728 C CA . ARG A 1 84 ? 3.275 0.442 17.618 1.00 86.81 84 ARG A CA 1
ATOM 729 C C . ARG A 1 84 ? 2.942 1.449 18.717 1.00 86.81 84 ARG A C 1
ATOM 731 O O . ARG A 1 84 ? 2.007 1.235 19.485 1.00 86.81 84 ARG A O 1
ATOM 738 N N . SER A 1 85 ? 3.691 2.547 18.796 1.00 86.88 85 SER A N 1
ATOM 739 C CA . SER A 1 85 ? 3.409 3.641 19.733 1.00 86.88 85 SER A CA 1
ATOM 740 C C . SER A 1 85 ? 2.107 4.369 19.391 1.00 86.88 85 SER A C 1
ATOM 742 O O . SER A 1 85 ? 1.396 4.809 20.291 1.00 86.88 85 SER A O 1
ATOM 744 N N . HIS A 1 86 ? 1.762 4.493 18.109 1.00 85.69 86 HIS A N 1
ATOM 745 C CA . HIS A 1 86 ? 0.478 5.047 17.695 1.00 85.69 86 HIS A CA 1
ATOM 746 C C . HIS A 1 86 ? -0.684 4.130 18.064 1.00 85.69 86 HIS A C 1
ATOM 748 O O . HIS A 1 86 ? -1.613 4.594 18.718 1.00 85.69 86 HIS A O 1
ATOM 754 N N . VAL A 1 87 ? -0.592 2.841 17.727 1.00 85.31 87 VAL A N 1
ATOM 755 C CA . VAL A 1 87 ? -1.610 1.845 18.087 1.00 85.31 87 VAL A CA 1
ATOM 756 C C . VAL A 1 87 ? -1.872 1.888 19.592 1.00 85.31 87 VAL A C 1
ATOM 758 O O . VAL A 1 87 ? -3.005 2.073 20.011 1.00 85.31 87 VAL A O 1
ATOM 761 N N . ARG A 1 88 ? -0.824 1.853 20.427 1.00 86.50 88 ARG A N 1
ATOM 762 C CA . ARG A 1 88 ? -0.983 1.937 21.891 1.00 86.50 88 ARG A CA 1
ATOM 763 C C . ARG A 1 88 ? -1.721 3.190 22.357 1.00 86.50 88 ARG A C 1
ATOM 765 O O . ARG A 1 88 ? -2.535 3.080 23.260 1.00 86.50 88 ARG A O 1
ATOM 772 N N . ARG A 1 89 ? -1.448 4.356 21.765 1.00 86.00 89 ARG A N 1
ATOM 773 C CA . ARG A 1 89 ? -2.145 5.605 22.117 1.00 86.00 89 ARG A CA 1
ATOM 774 C C . ARG A 1 89 ? -3.619 5.579 21.719 1.00 86.00 89 ARG A C 1
ATOM 776 O O . ARG A 1 89 ? -4.438 6.083 22.467 1.00 86.00 89 ARG A O 1
ATOM 783 N N . GLN A 1 90 ? -3.950 4.986 20.574 1.00 80.75 90 GLN A N 1
ATOM 784 C CA . GLN A 1 90 ? -5.339 4.848 20.115 1.00 80.75 90 GLN A CA 1
ATOM 785 C C . GLN A 1 90 ? -6.132 3.846 20.961 1.00 80.75 90 GLN A C 1
ATOM 787 O O . GLN A 1 90 ? -7.332 3.995 21.135 1.00 80.75 90 GLN A O 1
ATOM 792 N N . LEU A 1 91 ? -5.447 2.857 21.536 1.00 82.62 91 LEU A N 1
ATOM 793 C CA . LEU A 1 91 ? -6.051 1.859 22.417 1.00 82.62 91 LEU A CA 1
ATOM 794 C C . LEU A 1 91 ? -6.166 2.306 23.886 1.00 82.62 91 LEU A C 1
ATOM 796 O O . LEU A 1 91 ? -6.715 1.561 24.692 1.00 82.62 91 LEU A O 1
ATOM 800 N N . GLN A 1 92 ? -5.665 3.489 24.258 1.00 78.94 92 GLN A N 1
ATOM 801 C CA . GLN A 1 92 ? -5.869 4.054 25.599 1.00 78.94 92 GLN A CA 1
ATOM 802 C C . GLN A 1 92 ? -7.298 4.614 25.740 1.00 78.94 92 GLN A C 1
ATOM 804 O O . GLN A 1 92 ? -7.874 5.100 24.766 1.00 78.94 92 GLN A O 1
ATOM 809 N N . GLY A 1 93 ? -7.862 4.564 26.951 1.00 69.06 93 GLY A N 1
ATOM 810 C CA . GLY A 1 93 ? -9.196 5.096 27.265 1.00 69.06 93 GLY A CA 1
ATOM 811 C C . GLY A 1 93 ? -10.224 4.020 27.618 1.00 69.06 93 GLY A C 1
ATOM 812 O O . GLY A 1 93 ? -9.852 2.897 27.952 1.00 69.06 93 GLY A O 1
ATOM 813 N N . ASP A 1 94 ? -11.504 4.396 27.582 1.00 66.25 94 ASP A N 1
ATOM 814 C CA . ASP A 1 94 ? -12.625 3.511 27.909 1.00 66.25 94 ASP A CA 1
ATOM 815 C C . ASP A 1 94 ? -12.766 2.379 26.877 1.00 66.25 94 ASP A C 1
ATOM 817 O O . ASP A 1 94 ? -12.674 2.591 25.668 1.00 66.25 94 ASP A O 1
ATOM 821 N N . ILE A 1 95 ? -12.945 1.161 27.382 1.00 70.94 95 ILE A N 1
ATOM 822 C CA . ILE A 1 95 ? -12.918 -0.097 26.627 1.00 70.94 95 ILE A CA 1
ATOM 823 C C . ILE A 1 95 ? -14.335 -0.674 26.500 1.00 70.94 95 ILE A C 1
ATOM 825 O O . ILE A 1 95 ? -14.568 -1.531 25.651 1.00 70.94 95 ILE A O 1
ATOM 829 N N . GLN A 1 96 ? -15.305 -0.212 27.301 1.00 72.31 96 GLN A N 1
ATOM 830 C CA . GLN A 1 96 ? -16.597 -0.900 27.436 1.00 72.31 96 GLN A CA 1
ATOM 831 C C . GLN A 1 96 ? -17.404 -0.992 26.131 1.00 72.31 96 GLN A C 1
ATOM 833 O O . GLN A 1 96 ? -18.146 -1.954 25.934 1.00 72.31 96 GLN A O 1
ATOM 838 N N . ASN A 1 97 ? -17.229 -0.038 25.213 1.00 82.50 97 ASN A N 1
ATOM 839 C CA . ASN A 1 97 ? -17.926 -0.009 23.923 1.00 82.50 97 ASN A CA 1
ATOM 840 C C . ASN A 1 97 ? -16.969 -0.076 22.721 1.00 82.50 97 ASN A C 1
ATOM 842 O O . ASN A 1 97 ? -17.333 0.344 21.625 1.00 82.50 97 ASN A O 1
ATOM 846 N N . ARG A 1 98 ? -15.750 -0.591 22.915 1.00 87.19 98 ARG A N 1
ATOM 847 C CA . ARG A 1 98 ? -14.708 -0.631 21.883 1.00 87.19 98 ARG A CA 1
ATOM 848 C C . ARG A 1 98 ? -14.450 -2.052 21.400 1.00 87.19 98 ARG A C 1
ATOM 850 O O . ARG A 1 98 ? -14.180 -2.946 22.198 1.00 87.19 98 ARG A O 1
ATOM 857 N N . VAL A 1 99 ? -14.427 -2.234 20.084 1.00 88.94 99 VAL A N 1
ATOM 858 C CA . VAL A 1 99 ? -13.938 -3.456 19.433 1.00 88.94 99 VAL A CA 1
ATOM 859 C C . VAL A 1 99 ? -12.617 -3.156 18.736 1.00 88.94 99 VAL A C 1
ATOM 861 O O . VAL A 1 99 ? -12.455 -2.121 18.089 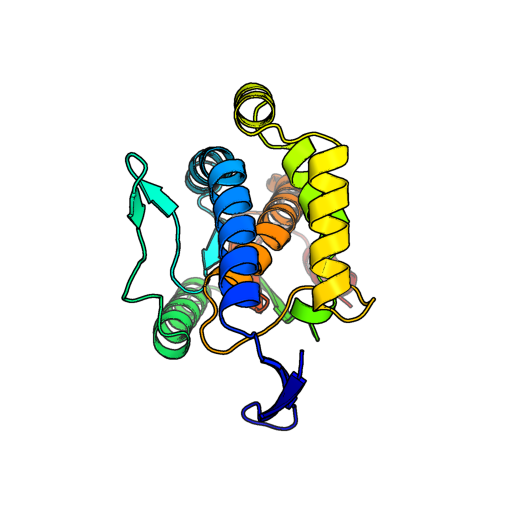1.00 88.94 99 VAL A O 1
ATOM 864 N N . VAL A 1 100 ? -11.658 -4.070 18.882 1.00 89.75 100 VAL A N 1
ATOM 865 C CA . VAL A 1 100 ? -10.350 -3.993 18.229 1.00 89.75 100 VAL A CA 1
ATOM 866 C C . VAL A 1 100 ? -10.132 -5.270 17.438 1.00 89.75 100 VAL A C 1
ATOM 868 O O . VAL A 1 100 ? -9.965 -6.341 18.018 1.00 89.75 100 VAL A O 1
ATOM 871 N N . ILE A 1 101 ? -10.086 -5.144 16.118 1.00 90.75 101 ILE A N 1
ATOM 872 C CA . ILE A 1 101 ? -9.756 -6.238 15.210 1.00 90.75 101 ILE A CA 1
ATOM 873 C C . ILE A 1 101 ? -8.286 -6.089 14.839 1.00 90.75 101 ILE A C 1
ATOM 875 O O . ILE A 1 101 ? -7.857 -5.037 14.359 1.00 90.75 101 ILE A O 1
ATOM 879 N N . LYS A 1 102 ? -7.503 -7.141 15.084 1.00 91.81 102 LYS A N 1
ATOM 880 C CA . LYS A 1 102 ? -6.113 -7.224 14.640 1.00 91.81 102 LYS A CA 1
ATOM 881 C C . LYS A 1 102 ? -6.013 -8.243 13.513 1.00 91.81 102 LYS A C 1
ATOM 883 O O . LYS A 1 102 ? -6.334 -9.409 13.724 1.00 91.81 102 LYS A O 1
ATOM 888 N N . LEU A 1 103 ? -5.498 -7.812 12.369 1.00 90.81 103 LEU A N 1
ATOM 889 C CA . LEU A 1 103 ? -5.228 -8.661 11.215 1.00 90.81 103 LEU A CA 1
ATOM 890 C C . LEU A 1 103 ? -3.723 -8.694 10.949 1.00 90.81 103 LEU A C 1
ATOM 892 O O . LEU A 1 103 ? -3.050 -7.667 11.010 1.00 90.81 103 LEU A O 1
ATOM 896 N N . ASP A 1 104 ? -3.214 -9.886 10.665 1.00 88.56 104 ASP A N 1
ATOM 897 C CA . ASP A 1 104 ? -1.833 -10.137 10.256 1.00 88.56 104 ASP A CA 1
ATOM 898 C C . ASP A 1 104 ? -1.883 -11.085 9.055 1.00 88.56 104 ASP A C 1
ATOM 900 O O . ASP A 1 104 ? -2.290 -12.244 9.190 1.00 88.56 104 ASP A O 1
ATOM 904 N N . ILE A 1 105 ? -1.577 -10.566 7.865 1.00 88.00 105 ILE A N 1
ATOM 905 C CA . ILE A 1 105 ? -1.749 -11.306 6.610 1.00 88.00 105 ILE A CA 1
ATOM 906 C C . ILE A 1 105 ? -0.533 -12.208 6.399 1.00 88.00 105 ILE A C 1
ATOM 908 O O . ILE A 1 105 ? 0.586 -11.742 6.174 1.00 88.00 105 ILE A O 1
ATOM 912 N N . LYS A 1 106 ? -0.750 -13.523 6.466 1.00 86.06 106 LYS A N 1
ATOM 913 C CA . LYS A 1 106 ? 0.306 -14.511 6.221 1.00 86.06 106 LYS A CA 1
ATOM 914 C C . LYS A 1 106 ? 0.766 -14.452 4.770 1.00 86.06 106 LYS A C 1
ATOM 916 O O . LYS A 1 106 ? -0.032 -14.205 3.880 1.00 86.06 106 LYS A O 1
ATOM 921 N N . ASP A 1 107 ? 2.069 -14.645 4.575 1.00 86.75 107 ASP A N 1
ATOM 922 C CA . ASP A 1 107 ? 2.716 -14.735 3.260 1.00 86.75 107 ASP A CA 1
ATOM 923 C C . ASP A 1 107 ? 2.345 -13.596 2.291 1.00 86.75 107 ASP A C 1
ATOM 925 O O . ASP A 1 107 ? 2.391 -13.738 1.074 1.00 86.75 107 ASP A O 1
ATOM 929 N N . TYR A 1 108 ? 2.052 -12.415 2.853 1.00 91.94 108 TYR A N 1
ATOM 930 C CA . TYR A 1 108 ? 1.439 -11.295 2.144 1.00 91.94 108 TYR A CA 1
ATOM 931 C C . TYR A 1 108 ? 2.130 -10.940 0.822 1.00 91.94 108 TYR A C 1
ATOM 933 O O . TYR A 1 108 ? 1.474 -10.788 -0.204 1.00 91.94 108 TYR A O 1
ATOM 941 N N . PHE A 1 109 ? 3.461 -10.842 0.819 1.00 92.69 109 PHE A N 1
ATOM 942 C CA . PHE A 1 109 ? 4.221 -10.500 -0.385 1.00 92.69 109 PHE A CA 1
ATOM 943 C C . PHE A 1 109 ? 4.081 -11.550 -1.495 1.00 92.69 109 PHE A C 1
ATOM 945 O O . PHE A 1 109 ? 3.992 -11.174 -2.662 1.00 92.69 109 PHE A O 1
ATOM 952 N N . ASP A 1 110 ? 4.013 -12.834 -1.144 1.00 91.56 110 ASP A N 1
ATOM 953 C CA . ASP A 1 110 ? 3.870 -13.937 -2.098 1.00 91.56 110 ASP A CA 1
ATOM 954 C C . ASP A 1 110 ? 2.429 -14.053 -2.637 1.00 91.56 110 ASP A C 1
ATOM 956 O O . ASP A 1 110 ? 2.210 -14.611 -3.712 1.00 91.56 110 ASP A O 1
ATOM 960 N N . GLU A 1 111 ? 1.447 -13.472 -1.940 1.00 92.88 111 GLU A N 1
ATOM 961 C CA . GLU A 1 111 ? 0.026 -13.544 -2.303 1.00 92.88 111 GLU A CA 1
ATOM 962 C C . GLU A 1 111 ? -0.520 -12.288 -3.005 1.00 92.88 111 GLU A C 1
ATOM 964 O O . GLU A 1 111 ? -1.608 -12.335 -3.585 1.00 92.88 111 GLU A O 1
ATOM 969 N N . ILE A 1 112 ? 0.213 -11.165 -3.027 1.00 95.69 112 ILE A N 1
ATOM 970 C CA . ILE A 1 112 ? -0.245 -9.938 -3.708 1.00 95.69 112 ILE A CA 1
ATOM 971 C C . ILE A 1 112 ? -0.583 -10.222 -5.179 1.00 95.69 112 ILE A C 1
ATOM 973 O O . ILE A 1 112 ? 0.268 -10.609 -5.985 1.00 95.69 112 ILE A O 1
ATOM 977 N N . SER A 1 113 ? -1.838 -9.961 -5.556 1.00 96.88 113 SER A N 1
ATOM 978 C CA . SER A 1 113 ? -2.259 -10.001 -6.954 1.00 96.88 113 SER A CA 1
ATOM 979 C C . SER A 1 113 ? -1.900 -8.692 -7.643 1.00 96.88 113 SER A C 1
ATOM 981 O O . SER A 1 113 ? -2.596 -7.681 -7.521 1.00 96.88 113 SER A O 1
ATOM 983 N N . VAL A 1 114 ? -0.813 -8.718 -8.413 1.00 97.69 114 VAL A N 1
ATOM 984 C CA . VAL A 1 114 ? -0.409 -7.583 -9.252 1.00 97.69 114 VAL A CA 1
ATOM 985 C C . VAL A 1 114 ? -1.496 -7.247 -10.274 1.00 97.69 114 VAL A C 1
ATOM 987 O O . VAL A 1 114 ? -1.731 -6.077 -10.545 1.00 97.69 114 VAL A O 1
ATOM 990 N N . GLN A 1 115 ? -2.218 -8.242 -10.790 1.00 97.56 115 GLN A N 1
ATOM 991 C CA . GLN A 1 115 ? -3.335 -7.999 -11.699 1.00 97.56 115 GLN A CA 1
ATOM 992 C C . GLN A 1 115 ? -4.446 -7.179 -11.026 1.00 97.56 115 GLN A C 1
ATOM 994 O O . GLN A 1 115 ? -4.819 -6.129 -11.544 1.00 97.56 115 GLN A O 1
ATOM 999 N N . ILE A 1 116 ? -4.914 -7.602 -9.844 1.00 97.88 116 ILE A N 1
ATOM 1000 C CA . ILE A 1 116 ? -5.961 -6.877 -9.104 1.00 97.88 116 ILE A CA 1
ATOM 1001 C C . ILE A 1 116 ? -5.486 -5.463 -8.755 1.00 97.88 116 ILE A C 1
ATOM 1003 O O . ILE A 1 116 ? -6.245 -4.509 -8.906 1.00 97.88 116 ILE A O 1
ATOM 1007 N N . LEU A 1 117 ? -4.223 -5.300 -8.339 1.00 98.25 117 LEU A N 1
ATOM 1008 C CA . LEU A 1 117 ? -3.642 -3.979 -8.082 1.00 98.25 117 LEU A CA 1
ATOM 1009 C C . LEU A 1 117 ? -3.787 -3.049 -9.294 1.00 98.25 117 LEU A C 1
ATOM 1011 O O . LEU A 1 117 ? -4.202 -1.899 -9.157 1.00 98.25 117 LEU A O 1
ATOM 1015 N N . LEU A 1 118 ? -3.416 -3.544 -10.473 1.00 98.25 118 LEU A N 1
ATOM 1016 C CA . LEU A 1 118 ? -3.424 -2.766 -11.705 1.00 98.25 118 LEU A CA 1
ATOM 1017 C C . LEU A 1 118 ? -4.857 -2.441 -12.155 1.00 98.25 118 LEU A C 1
ATOM 1019 O O . LEU A 1 118 ? -5.161 -1.313 -12.536 1.00 98.25 118 LEU A O 1
ATOM 1023 N N . GLU A 1 119 ? -5.785 -3.382 -12.026 1.00 97.12 119 GLU A N 1
ATOM 1024 C CA . GLU A 1 119 ? -7.202 -3.137 -12.312 1.00 97.12 119 GLU A CA 1
ATOM 1025 C C . GLU A 1 119 ? -7.812 -2.088 -11.366 1.00 97.12 119 GLU A C 1
ATOM 1027 O O . GLU A 1 119 ? -8.545 -1.197 -11.808 1.00 97.12 119 GLU A O 1
ATOM 1032 N N . LEU A 1 120 ? -7.460 -2.129 -10.077 1.00 97.12 120 LEU A N 1
ATOM 1033 C CA . LEU A 1 120 ? -7.868 -1.116 -9.101 1.00 97.12 120 LEU A CA 1
ATOM 1034 C C . LEU A 1 120 ? -7.281 0.258 -9.444 1.00 97.12 120 LEU A C 1
ATOM 1036 O O . LEU A 1 120 ? -8.005 1.253 -9.440 1.00 97.12 120 LEU A O 1
ATOM 1040 N N . LEU A 1 121 ? -6.005 0.332 -9.824 1.00 97.38 121 LEU A N 1
ATOM 1041 C CA . LEU A 1 121 ? -5.403 1.582 -10.292 1.00 97.38 121 LEU A CA 1
ATOM 1042 C C . LEU A 1 121 ? -6.123 2.125 -11.527 1.00 97.38 121 LEU A C 1
ATOM 1044 O O . LEU A 1 121 ? -6.487 3.298 -11.549 1.00 97.38 121 LEU A O 1
ATOM 1048 N N . ARG A 1 122 ? -6.418 1.271 -12.511 1.00 95.62 122 ARG A N 1
ATOM 1049 C CA . ARG A 1 122 ? -7.159 1.658 -13.720 1.00 95.62 122 ARG A CA 1
ATOM 1050 C C . ARG A 1 122 ? -8.528 2.252 -13.394 1.00 95.62 122 ARG A C 1
ATOM 1052 O O . ARG A 1 122 ? -8.973 3.167 -14.079 1.00 95.62 122 ARG A O 1
ATOM 1059 N N . LYS A 1 123 ? -9.197 1.726 -12.367 1.00 95.00 123 LYS A N 1
ATOM 1060 C CA . LYS A 1 123 ? -10.524 2.176 -11.933 1.00 95.00 123 LYS A CA 1
ATOM 1061 C C . LYS A 1 123 ? -10.491 3.498 -11.158 1.00 95.00 123 LYS A C 1
ATOM 1063 O O . LYS A 1 123 ? -11.458 4.252 -11.223 1.00 95.00 123 LYS A O 1
ATOM 1068 N N . HIS A 1 124 ? -9.430 3.750 -10.393 1.00 94.69 124 HIS A N 1
ATOM 1069 C CA . HIS A 1 124 ? -9.391 4.835 -9.406 1.00 94.69 124 HIS A CA 1
ATOM 1070 C C . HIS A 1 124 ? -8.494 6.022 -9.789 1.00 94.69 124 HIS A C 1
ATOM 1072 O O . HIS A 1 124 ? -8.684 7.114 -9.254 1.00 94.69 124 HIS A O 1
ATOM 1078 N N . VAL A 1 125 ? -7.538 5.840 -10.700 1.00 95.00 125 VAL A N 1
ATOM 1079 C CA . VAL A 1 125 ? -6.675 6.921 -11.196 1.00 95.00 125 VAL A CA 1
ATOM 1080 C C . VAL A 1 125 ? -7.412 7.738 -12.260 1.00 95.00 125 VAL A C 1
ATOM 1082 O O . VAL A 1 125 ? -8.179 7.207 -13.063 1.00 95.00 125 VAL A O 1
ATOM 1085 N N . LYS A 1 126 ? -7.188 9.057 -12.271 1.00 95.00 126 LYS A N 1
ATOM 1086 C CA . LYS A 1 126 ? -7.824 9.971 -13.228 1.00 95.00 126 LYS A CA 1
ATOM 1087 C C . LYS A 1 126 ? -7.441 9.625 -14.667 1.00 95.00 126 LYS A C 1
ATOM 1089 O O . LYS A 1 126 ? -6.284 9.334 -14.961 1.00 95.00 126 LYS A O 1
ATOM 1094 N N . ALA A 1 127 ? -8.401 9.761 -15.583 1.00 94.12 127 ALA A N 1
ATOM 1095 C CA . ALA A 1 127 ? -8.208 9.450 -17.000 1.00 94.12 127 ALA A CA 1
ATOM 1096 C C . ALA A 1 127 ? -7.051 10.234 -17.652 1.00 94.12 127 ALA A C 1
ATOM 1098 O O . ALA A 1 127 ? -6.361 9.683 -18.503 1.00 94.12 127 ALA A O 1
ATOM 1099 N N . GLY A 1 128 ? -6.807 11.482 -17.225 1.00 94.62 128 GLY A N 1
ATOM 1100 C CA . GLY A 1 128 ? -5.668 12.281 -17.696 1.00 94.62 128 GLY A CA 1
ATOM 1101 C C . GLY A 1 128 ? -4.324 11.628 -17.369 1.00 94.62 128 GLY A C 1
ATOM 1102 O O . GLY A 1 128 ? -3.530 11.386 -18.267 1.00 94.62 128 GLY A O 1
ATOM 1103 N N . VAL A 1 129 ? -4.121 11.211 -16.115 1.00 94.94 129 VAL A N 1
ATOM 1104 C CA . VAL A 1 129 ? -2.895 10.515 -15.686 1.00 94.94 129 VAL A CA 1
ATOM 1105 C C . VAL A 1 129 ? -2.727 9.176 -16.411 1.00 94.94 129 VAL A C 1
ATOM 1107 O O . VAL A 1 129 ? -1.620 8.821 -16.812 1.00 94.94 129 VAL A O 1
ATOM 1110 N N . VAL A 1 130 ? -3.826 8.436 -16.607 1.00 95.25 130 VAL A N 1
ATOM 1111 C CA . VAL A 1 130 ? -3.830 7.180 -17.378 1.00 95.25 130 VAL A CA 1
ATOM 1112 C C . VAL A 1 130 ? -3.350 7.414 -18.813 1.00 95.25 130 VAL A C 1
ATOM 1114 O O . VAL A 1 130 ? -2.548 6.627 -19.317 1.00 95.25 130 VAL A O 1
ATOM 1117 N N . ALA A 1 131 ? -3.814 8.487 -19.460 1.00 95.12 131 ALA A N 1
ATOM 1118 C CA . ALA A 1 131 ? -3.393 8.852 -20.809 1.00 95.12 131 ALA A CA 1
ATOM 1119 C C . ALA A 1 131 ? -1.922 9.297 -20.846 1.00 95.12 131 ALA A C 1
ATOM 1121 O O . ALA A 1 131 ? -1.152 8.763 -21.641 1.00 95.12 131 ALA A O 1
ATOM 1122 N N . ASP A 1 132 ? -1.518 10.195 -19.944 1.00 96.06 132 ASP A N 1
ATOM 1123 C CA . ASP A 1 132 ? -0.167 10.770 -19.894 1.00 96.06 132 ASP A CA 1
ATOM 1124 C C . ASP A 1 132 ? 0.921 9.717 -19.644 1.00 96.06 132 ASP A C 1
ATOM 1126 O O . ASP A 1 132 ? 2.033 9.817 -20.163 1.00 96.06 132 ASP A O 1
ATOM 1130 N N . LEU A 1 133 ? 0.611 8.691 -18.848 1.00 96.38 133 LEU A N 1
ATOM 1131 C CA . LEU A 1 133 ? 1.532 7.598 -18.530 1.00 96.38 133 LEU A CA 1
ATOM 1132 C C . LEU A 1 133 ? 1.357 6.371 -19.428 1.00 96.38 133 LEU A C 1
ATOM 1134 O O . LEU A 1 133 ? 1.951 5.328 -19.141 1.00 96.38 133 LEU A O 1
ATOM 1138 N N . CYS A 1 134 ? 0.549 6.458 -20.488 1.00 96.94 134 CYS A N 1
ATOM 1139 C CA . CYS A 1 134 ? 0.249 5.339 -21.382 1.00 96.94 134 CYS A CA 1
ATOM 1140 C C . CYS A 1 134 ? -0.152 4.070 -20.609 1.00 96.94 134 CYS A C 1
ATOM 1142 O O . CYS A 1 134 ? 0.339 2.972 -20.887 1.00 96.94 134 CYS A O 1
ATOM 1144 N N . TYR A 1 135 ? -1.023 4.206 -19.606 1.00 97.50 135 TYR A N 1
ATOM 1145 C CA . TYR A 1 135 ? -1.474 3.094 -18.772 1.00 97.50 135 TYR A CA 1
ATOM 1146 C C . TYR A 1 135 ? -2.550 2.264 -19.490 1.00 97.50 135 TYR A C 1
ATOM 1148 O O . TYR A 1 135 ? -3.737 2.268 -19.160 1.00 97.50 135 TYR A O 1
ATOM 1156 N N . THR A 1 136 ? -2.112 1.596 -20.555 1.00 96.88 136 THR A N 1
ATOM 1157 C CA . THR A 1 136 ? -2.936 0.805 -21.470 1.00 96.88 136 THR A CA 1
ATOM 1158 C C . THR A 1 136 ? -3.044 -0.653 -21.018 1.00 96.88 136 THR A C 1
ATOM 1160 O O . THR A 1 136 ? -2.376 -1.086 -20.081 1.00 96.88 136 THR A O 1
ATOM 1163 N N . THR A 1 137 ? -3.879 -1.438 -21.708 1.00 97.06 137 THR A N 1
ATOM 1164 C CA . THR A 1 137 ? -3.969 -2.890 -21.455 1.00 97.06 137 THR A CA 1
ATOM 1165 C C . THR A 1 137 ? -2.637 -3.589 -21.744 1.00 97.06 137 THR A C 1
ATOM 1167 O O . THR A 1 137 ? -2.204 -4.399 -20.936 1.00 97.06 137 THR A O 1
ATOM 1170 N N . GLU A 1 138 ? -1.923 -3.186 -22.800 1.00 97.81 138 GLU A N 1
ATOM 1171 C CA . GLU A 1 138 ? -0.587 -3.714 -23.102 1.00 97.81 138 GLU A CA 1
ATOM 1172 C C . GLU A 1 138 ? 0.414 -3.418 -21.975 1.00 97.81 138 GLU A C 1
ATOM 1174 O O . GLU A 1 138 ? 1.141 -4.308 -21.537 1.00 97.81 138 GLU A O 1
ATOM 1179 N N . THR A 1 139 ? 0.414 -2.192 -21.444 1.00 97.94 139 THR A N 1
ATOM 1180 C CA . THR A 1 139 ? 1.272 -1.812 -20.310 1.00 97.94 139 THR A CA 1
ATOM 1181 C C . THR A 1 139 ? 0.970 -2.661 -19.073 1.00 97.94 139 THR A C 1
ATOM 1183 O O . THR A 1 139 ? 1.887 -3.130 -18.398 1.00 97.94 139 THR A O 1
ATOM 1186 N N . ILE A 1 140 ? -0.314 -2.892 -18.778 1.00 98.25 140 ILE A N 1
ATOM 1187 C CA . ILE A 1 140 ? -0.752 -3.756 -17.674 1.00 98.25 140 ILE A CA 1
ATOM 1188 C C . ILE A 1 140 ? -0.242 -5.188 -17.881 1.00 98.25 140 ILE A C 1
ATOM 1190 O O . ILE A 1 140 ? 0.379 -5.744 -16.973 1.00 98.25 140 ILE A O 1
ATOM 1194 N N . ASP A 1 141 ? -0.425 -5.754 -19.073 1.00 98.25 141 ASP A N 1
ATOM 1195 C CA . ASP A 1 141 ? 0.003 -7.117 -19.400 1.00 98.25 141 ASP A CA 1
ATOM 1196 C C . ASP A 1 141 ? 1.524 -7.288 -19.284 1.00 98.25 141 ASP A C 1
ATOM 1198 O O . ASP A 1 141 ? 1.998 -8.289 -18.737 1.00 98.25 141 ASP A O 1
ATOM 1202 N N . GLN A 1 142 ? 2.301 -6.292 -19.722 1.00 98.12 142 GLN A N 1
ATOM 1203 C CA . GLN A 1 142 ? 3.760 -6.283 -19.583 1.00 98.12 142 GLN A CA 1
ATOM 1204 C C . GLN A 1 142 ? 4.200 -6.235 -18.116 1.00 98.12 142 GLN A C 1
ATOM 1206 O O . GLN A 1 142 ? 5.114 -6.966 -17.726 1.00 98.12 142 GLN A O 1
ATOM 1211 N N . ILE A 1 143 ? 3.541 -5.427 -17.278 1.00 98.25 143 ILE A N 1
ATOM 1212 C CA . ILE A 1 143 ? 3.832 -5.375 -15.839 1.00 98.25 143 ILE A CA 1
ATOM 1213 C C . ILE A 1 143 ? 3.485 -6.718 -15.182 1.00 98.25 143 ILE A C 1
ATOM 1215 O O . ILE A 1 143 ? 4.307 -7.266 -14.446 1.00 98.25 143 ILE A O 1
ATOM 1219 N N . ILE A 1 144 ? 2.316 -7.298 -15.476 1.00 98.12 144 ILE A N 1
ATOM 1220 C CA . ILE A 1 144 ? 1.913 -8.617 -14.954 1.00 98.12 144 ILE A CA 1
ATOM 1221 C C . ILE A 1 144 ? 2.919 -9.689 -15.378 1.00 98.12 144 ILE A C 1
ATOM 1223 O O . ILE A 1 144 ? 3.359 -10.499 -14.558 1.00 98.12 144 ILE A O 1
ATOM 1227 N N . PHE A 1 145 ? 3.304 -9.701 -16.655 1.00 97.44 145 PHE A N 1
ATOM 1228 C CA . PHE A 1 145 ? 4.322 -10.607 -17.170 1.00 97.44 145 PHE A CA 1
ATOM 1229 C C . PHE A 1 145 ? 5.648 -10.440 -16.423 1.00 97.44 145 PHE A C 1
ATOM 1231 O O . PHE A 1 145 ? 6.219 -11.434 -15.979 1.00 97.44 145 PHE A O 1
ATOM 1238 N N . PHE A 1 146 ? 6.104 -9.203 -16.226 1.00 97.25 146 PHE A N 1
ATOM 1239 C CA . PHE A 1 146 ? 7.344 -8.911 -15.519 1.00 97.25 146 PHE A CA 1
ATOM 1240 C C . PHE A 1 146 ? 7.326 -9.423 -14.072 1.00 97.25 146 PHE A C 1
ATOM 1242 O O . PHE A 1 146 ? 8.258 -10.119 -13.666 1.00 97.25 146 PHE A O 1
ATOM 1249 N N . PHE A 1 147 ? 6.259 -9.155 -13.312 1.00 96.50 147 PHE A N 1
ATOM 1250 C CA . PHE A 1 147 ? 6.127 -9.648 -11.937 1.00 96.50 147 PHE A CA 1
ATOM 1251 C C . PHE A 1 147 ? 6.074 -11.176 -11.865 1.00 96.50 147 PHE A C 1
ATOM 1253 O O . PHE A 1 147 ? 6.759 -11.791 -11.052 1.00 96.50 147 PHE A O 1
ATOM 1260 N N . ARG A 1 148 ? 5.344 -11.816 -12.776 1.00 95.44 148 ARG A N 1
ATOM 1261 C CA . ARG A 1 148 ? 5.314 -13.278 -12.877 1.00 95.44 148 ARG A CA 1
ATOM 1262 C C . ARG A 1 148 ? 6.679 -13.860 -13.247 1.00 95.44 148 ARG A C 1
ATOM 1264 O O . ARG A 1 148 ? 7.063 -14.893 -12.709 1.00 95.44 148 ARG A O 1
ATOM 1271 N N . TYR A 1 149 ? 7.437 -13.203 -14.124 1.00 94.25 149 TYR A N 1
ATOM 1272 C CA . TYR A 1 149 ? 8.792 -13.624 -14.486 1.00 94.25 149 TYR A CA 1
ATOM 1273 C C . TYR A 1 149 ? 9.736 -13.583 -13.277 1.00 94.25 149 TYR A C 1
ATOM 1275 O O . TYR A 1 149 ? 10.422 -14.567 -12.990 1.00 94.25 149 TYR A O 1
ATOM 1283 N N . ILE A 1 150 ? 9.741 -12.479 -12.523 1.00 92.88 150 ILE A N 1
ATOM 1284 C CA . ILE A 1 150 ? 10.592 -12.352 -11.331 1.00 92.88 150 ILE A CA 1
ATOM 1285 C C . ILE A 1 150 ? 10.141 -13.280 -10.196 1.00 92.88 150 ILE A C 1
ATOM 1287 O O . ILE A 1 150 ? 10.978 -13.796 -9.464 1.00 92.88 150 ILE A O 1
ATOM 1291 N N . MET A 1 151 ? 8.848 -13.585 -10.106 1.00 91.56 151 MET A N 1
ATOM 1292 C CA . MET A 1 151 ? 8.290 -14.557 -9.162 1.00 91.56 151 MET A CA 1
ATOM 1293 C C . MET A 1 151 ? 8.313 -16.004 -9.687 1.00 91.56 151 MET A C 1
ATOM 1295 O O . MET A 1 151 ? 7.587 -16.851 -9.174 1.00 91.56 151 MET A O 1
ATOM 1299 N N . THR A 1 152 ? 9.133 -16.301 -10.706 1.00 90.06 152 THR A N 1
ATOM 1300 C CA . THR A 1 152 ? 9.339 -17.655 -11.265 1.00 90.06 152 THR A CA 1
ATOM 1301 C C . THR A 1 152 ? 8.042 -18.383 -11.645 1.00 90.06 152 THR A C 1
ATOM 1303 O O . THR A 1 152 ? 7.889 -19.585 -11.437 1.00 90.06 152 THR A O 1
ATOM 1306 N N . GLY A 1 153 ? 7.098 -17.645 -12.230 1.00 88.88 153 GLY A N 1
ATOM 1307 C CA . GLY A 1 153 ? 5.793 -18.139 -12.671 1.00 88.88 153 GLY A CA 1
ATOM 1308 C C . GLY A 1 153 ? 4.686 -18.032 -11.620 1.00 88.88 153 GLY A C 1
ATOM 1309 O O . GLY A 1 153 ? 3.530 -18.281 -11.952 1.00 88.88 153 GLY A O 1
ATOM 1310 N N . ARG A 1 154 ? 5.013 -17.648 -10.379 1.00 89.31 154 ARG A N 1
ATOM 1311 C CA . ARG A 1 154 ? 4.050 -17.484 -9.282 1.00 89.31 154 ARG A CA 1
ATOM 1312 C C . ARG A 1 154 ? 3.476 -16.066 -9.234 1.00 89.31 154 ARG A C 1
ATOM 1314 O O . ARG A 1 154 ? 3.960 -15.153 -9.903 1.00 89.31 154 ARG A O 1
ATOM 1321 N N . GLN A 1 155 ? 2.429 -15.911 -8.432 1.00 90.88 155 GLN A N 1
ATOM 1322 C CA . GLN A 1 155 ? 1.887 -14.617 -8.028 1.00 90.88 155 GLN A CA 1
ATOM 1323 C C . GLN A 1 155 ? 2.799 -13.949 -6.981 1.00 90.88 155 GLN A C 1
ATOM 1325 O O . GLN A 1 155 ? 3.779 -14.545 -6.527 1.00 90.88 155 GLN A O 1
ATOM 1330 N N . GLY A 1 156 ? 2.488 -12.700 -6.640 1.00 93.56 156 GLY A N 1
ATOM 1331 C CA . GLY A 1 156 ? 3.156 -11.948 -5.595 1.00 93.56 156 GLY A CA 1
ATOM 1332 C C . GLY A 1 156 ? 4.116 -10.901 -6.133 1.00 93.56 156 GLY A C 1
ATOM 1333 O O . GLY A 1 156 ? 4.204 -10.620 -7.333 1.00 93.56 156 GLY A O 1
ATOM 1334 N N . ILE A 1 157 ? 4.853 -10.321 -5.199 1.00 95.06 157 ILE A N 1
ATOM 1335 C CA . ILE A 1 157 ? 5.937 -9.389 -5.458 1.00 95.06 157 ILE A CA 1
ATOM 1336 C C . ILE A 1 157 ? 7.168 -9.823 -4.658 1.00 95.06 157 ILE A C 1
ATOM 1338 O O . ILE A 1 157 ? 7.050 -10.388 -3.570 1.00 95.06 157 ILE A O 1
ATOM 1342 N N . PRO A 1 158 ? 8.374 -9.542 -5.158 1.00 92.19 158 PRO A N 1
ATOM 1343 C CA . PRO A 1 158 ? 9.591 -9.977 -4.499 1.00 92.19 158 PRO A CA 1
ATOM 1344 C C . PRO A 1 158 ? 9.795 -9.262 -3.165 1.00 92.19 158 PRO A C 1
ATOM 1346 O O . PRO A 1 158 ? 9.748 -8.034 -3.086 1.00 92.19 158 PRO A O 1
ATOM 1349 N N . GLN A 1 159 ? 10.086 -10.031 -2.118 1.00 87.56 159 GLN A N 1
ATOM 1350 C CA . GLN A 1 159 ? 10.515 -9.499 -0.831 1.00 87.56 159 GLN A CA 1
ATOM 1351 C C . GLN A 1 159 ? 12.044 -9.469 -0.770 1.00 87.56 159 GLN A C 1
ATOM 1353 O O . GLN A 1 159 ? 12.701 -10.489 -0.959 1.00 87.56 159 GLN A O 1
ATOM 1358 N N . THR A 1 160 ? 12.624 -8.304 -0.504 1.00 80.62 160 THR A N 1
ATOM 1359 C CA . THR A 1 160 ? 14.075 -8.109 -0.364 1.00 80.62 160 THR A CA 1
ATOM 1360 C C . THR A 1 160 ? 14.358 -7.173 0.810 1.00 80.62 160 THR A C 1
ATOM 1362 O O . THR A 1 160 ? 13.466 -6.460 1.284 1.00 80.62 160 THR A O 1
ATOM 1365 N N . ASP A 1 161 ? 15.577 -7.213 1.359 1.00 72.06 161 ASP A N 1
ATOM 1366 C CA . ASP A 1 161 ? 15.868 -6.464 2.584 1.00 72.06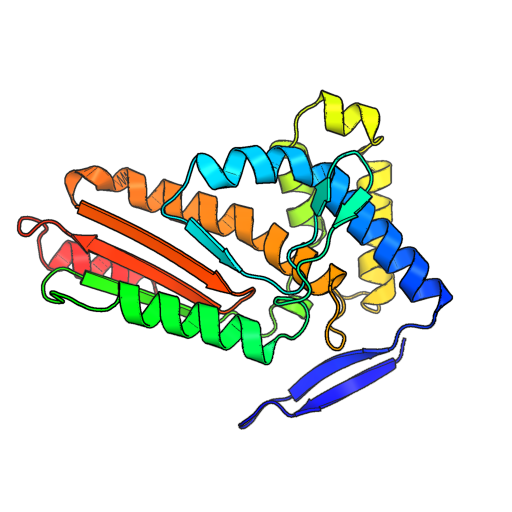 161 ASP A CA 1
ATOM 1367 C C . ASP A 1 161 ? 15.820 -4.947 2.361 1.00 72.06 161 ASP A C 1
ATOM 1369 O O . ASP A 1 161 ? 16.491 -4.415 1.477 1.00 72.06 161 ASP A O 1
ATOM 1373 N N . ASN A 1 162 ? 15.032 -4.258 3.193 1.00 73.38 162 ASN A N 1
ATOM 1374 C CA . ASN A 1 162 ? 14.762 -2.818 3.120 1.00 73.38 162 ASN A CA 1
ATOM 1375 C C . ASN A 1 162 ? 14.384 -2.319 1.710 1.00 73.38 162 ASN A C 1
ATOM 1377 O O . ASN A 1 162 ? 14.757 -1.211 1.312 1.00 73.38 162 ASN A O 1
ATOM 1381 N N . ASP A 1 163 ? 13.634 -3.120 0.951 1.00 86.75 163 ASP A N 1
ATOM 1382 C CA . ASP A 1 163 ? 13.210 -2.734 -0.389 1.00 86.75 163 ASP A CA 1
ATOM 1383 C C . ASP A 1 163 ? 12.015 -1.796 -0.373 1.00 86.75 163 ASP A C 1
ATOM 1385 O O . ASP A 1 163 ? 10.895 -2.110 0.041 1.00 86.75 163 ASP A O 1
ATOM 1389 N N . ILE A 1 164 ? 12.317 -0.591 -0.826 1.00 89.38 164 ILE A N 1
ATOM 1390 C CA . ILE A 1 164 ? 11.420 0.545 -0.813 1.00 89.38 164 ILE A CA 1
ATOM 1391 C C . ILE A 1 164 ? 10.271 0.348 -1.813 1.00 89.38 164 ILE A C 1
ATOM 1393 O O . ILE A 1 164 ? 9.143 0.749 -1.530 1.00 89.38 164 ILE A O 1
ATOM 1397 N N . VAL A 1 165 ? 10.536 -0.288 -2.957 1.00 93.38 165 VAL A N 1
ATOM 1398 C CA . VAL A 1 165 ? 9.540 -0.505 -4.011 1.00 93.38 165 VAL A CA 1
ATOM 1399 C C . VAL A 1 165 ? 8.580 -1.614 -3.609 1.00 93.38 165 VAL A C 1
ATOM 1401 O O . VAL A 1 165 ? 7.371 -1.413 -3.692 1.00 93.38 165 VAL A O 1
ATOM 1404 N N . SER A 1 166 ? 9.084 -2.730 -3.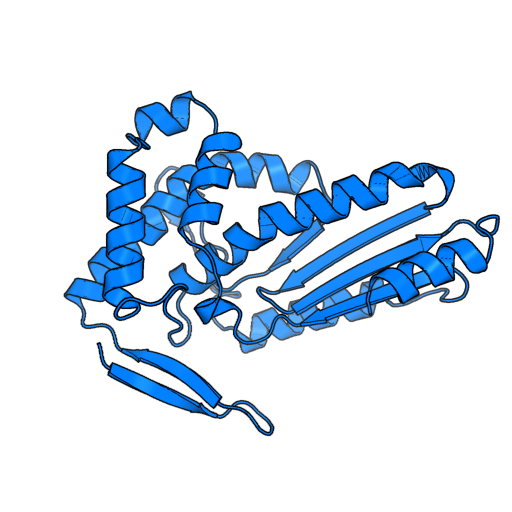079 1.00 93.62 166 SER A N 1
ATOM 1405 C CA . SER A 1 166 ? 8.240 -3.795 -2.529 1.00 93.62 166 SER A CA 1
ATOM 1406 C C . SER A 1 166 ? 7.357 -3.257 -1.409 1.00 93.62 166 SER A C 1
ATOM 1408 O O . SER A 1 166 ? 6.154 -3.504 -1.399 1.00 93.62 166 SER A O 1
ATOM 1410 N N . GLY A 1 167 ? 7.929 -2.462 -0.496 1.00 93.00 167 GLY A N 1
ATOM 1411 C CA . GLY A 1 167 ? 7.174 -1.813 0.575 1.00 93.00 167 GLY A CA 1
ATOM 1412 C C . GLY A 1 167 ? 6.090 -0.864 0.058 1.00 93.00 167 GLY A C 1
ATOM 1413 O O . GLY A 1 167 ? 4.986 -0.849 0.601 1.00 93.00 167 GLY A O 1
ATOM 1414 N N . PHE A 1 168 ? 6.375 -0.102 -1.000 1.00 95.31 168 PHE A N 1
ATOM 1415 C CA . PHE A 1 168 ? 5.404 0.785 -1.638 1.00 95.31 168 PHE A CA 1
ATOM 1416 C C . PHE A 1 168 ? 4.271 0.019 -2.336 1.00 95.31 168 PHE A C 1
ATOM 1418 O O . PHE A 1 168 ? 3.105 0.339 -2.118 1.00 95.31 168 PHE A O 1
ATOM 1425 N N . ILE A 1 169 ? 4.581 -1.006 -3.132 1.00 96.81 169 ILE A N 1
ATOM 1426 C CA . ILE A 1 169 ? 3.567 -1.799 -3.844 1.00 96.81 169 ILE A CA 1
ATOM 1427 C C . ILE A 1 169 ? 2.671 -2.536 -2.842 1.00 96.81 169 ILE A C 1
ATOM 1429 O O . ILE A 1 169 ? 1.446 -2.489 -2.947 1.00 96.81 169 ILE A O 1
ATOM 1433 N N . ALA A 1 170 ? 3.278 -3.137 -1.816 1.00 95.25 170 ALA A N 1
ATOM 1434 C CA . ALA A 1 170 ? 2.573 -3.775 -0.712 1.00 95.25 170 ALA A CA 1
ATOM 1435 C C . ALA A 1 170 ? 1.694 -2.782 0.066 1.00 95.25 170 ALA A C 1
ATOM 1437 O O . ALA A 1 170 ? 0.590 -3.109 0.496 1.00 95.25 170 ALA A O 1
ATOM 1438 N N . TYR A 1 171 ? 2.140 -1.540 0.238 1.00 95.12 171 TYR A N 1
ATOM 1439 C CA . TYR A 1 171 ? 1.307 -0.487 0.808 1.00 95.12 171 TYR A CA 1
ATOM 1440 C C . TYR A 1 171 ? 0.108 -0.157 -0.077 1.00 95.12 171 TYR A C 1
ATOM 1442 O O . TYR A 1 171 ? -1.017 -0.138 0.429 1.00 95.12 171 TYR A O 1
ATOM 1450 N N . LEU A 1 172 ? 0.366 0.096 -1.362 1.00 96.81 172 LEU A N 1
ATOM 1451 C CA . LEU A 1 172 ? -0.604 0.555 -2.347 1.00 96.81 172 LEU A CA 1
ATOM 1452 C C . LEU A 1 172 ? -1.731 -0.459 -2.546 1.00 96.81 172 LEU A C 1
ATOM 1454 O O . LEU A 1 172 ? -2.892 -0.068 -2.588 1.00 96.81 172 LEU A O 1
ATOM 1458 N N . TYR A 1 173 ? -1.408 -1.753 -2.588 1.00 97.00 173 TYR A N 1
ATOM 1459 C CA . TYR A 1 173 ? -2.401 -2.817 -2.733 1.00 97.00 173 TYR A CA 1
ATOM 1460 C C . TYR A 1 173 ? -3.477 -2.771 -1.641 1.00 97.00 173 TYR A C 1
ATOM 1462 O O . TYR A 1 173 ? -4.672 -2.762 -1.932 1.00 97.00 173 TYR A O 1
ATOM 1470 N N . LEU A 1 174 ? -3.068 -2.628 -0.380 1.00 96.19 174 LEU A N 1
ATOM 1471 C CA . LEU A 1 174 ? -4.001 -2.569 0.747 1.00 96.19 174 LEU A CA 1
ATOM 1472 C C . LEU A 1 174 ? -4.617 -1.184 0.981 1.00 96.19 174 LEU A C 1
ATOM 1474 O O . LEU A 1 174 ? -5.519 -1.079 1.802 1.00 96.19 174 LEU A O 1
ATOM 1478 N N . VAL A 1 175 ? -4.214 -0.126 0.264 1.00 95.69 175 VAL A N 1
ATOM 1479 C CA . VAL A 1 175 ? -4.939 1.164 0.325 1.00 95.69 175 VAL A CA 1
ATOM 1480 C C . VAL A 1 175 ? -6.392 0.988 -0.129 1.00 95.69 175 VAL A C 1
ATOM 1482 O O . VAL A 1 175 ? -7.301 1.577 0.451 1.00 95.69 175 VAL A O 1
ATOM 1485 N N . PHE A 1 176 ? -6.635 0.141 -1.129 1.00 95.44 176 PHE A N 1
ATOM 1486 C CA . PHE A 1 176 ? -7.990 -0.154 -1.598 1.00 95.44 176 PHE A CA 1
ATOM 1487 C C . PHE A 1 176 ? -8.793 -0.984 -0.584 1.00 95.44 176 PHE A C 1
ATOM 1489 O O . PHE A 1 176 ? -9.998 -0.774 -0.427 1.00 95.44 176 PHE A O 1
ATOM 1496 N N . ALA A 1 177 ? -8.128 -1.881 0.149 1.00 94.81 177 ALA A N 1
ATOM 1497 C CA . ALA A 1 177 ? -8.743 -2.616 1.251 1.00 94.81 177 ALA A CA 1
ATOM 1498 C C . ALA A 1 177 ? -9.095 -1.680 2.417 1.00 94.81 177 ALA A C 1
ATOM 1500 O O . ALA A 1 177 ? -10.225 -1.717 2.896 1.00 94.81 177 ALA A O 1
ATOM 1501 N N . ASP A 1 178 ? -8.179 -0.781 2.802 1.00 95.31 178 ASP A N 1
ATOM 1502 C CA . ASP A 1 178 ? -8.419 0.239 3.829 1.00 95.31 178 ASP A CA 1
ATOM 1503 C C . ASP A 1 178 ? -9.677 1.067 3.490 1.00 95.31 178 ASP A C 1
ATOM 1505 O O . ASP A 1 178 ? -10.534 1.300 4.346 1.00 95.31 178 ASP A O 1
ATOM 1509 N N . TYR A 1 179 ? -9.821 1.472 2.221 1.00 92.94 179 TYR A N 1
ATOM 1510 C CA . TYR A 1 179 ? -11.002 2.188 1.740 1.00 92.94 179 TYR A CA 1
ATOM 1511 C C . TYR A 1 179 ? -12.283 1.355 1.842 1.00 92.94 179 TYR A C 1
ATOM 1513 O O . TYR A 1 179 ? -13.305 1.865 2.300 1.00 92.94 179 TYR A O 1
ATOM 1521 N N . THR A 1 180 ? -12.226 0.087 1.435 1.00 94.00 180 THR A N 1
ATOM 1522 C CA . THR A 1 180 ? -13.378 -0.826 1.453 1.00 94.00 180 THR A CA 1
ATOM 1523 C C . THR A 1 180 ? -13.853 -1.074 2.882 1.00 94.00 180 THR A C 1
ATOM 1525 O O . THR A 1 180 ? -15.032 -0.905 3.171 1.00 94.00 180 THR A O 1
ATOM 1528 N N . ILE A 1 181 ? -12.929 -1.362 3.803 1.00 94.56 181 ILE A N 1
ATOM 1529 C CA . ILE A 1 181 ? -13.227 -1.521 5.232 1.00 94.56 181 ILE A CA 1
ATOM 1530 C C . ILE A 1 181 ? -13.869 -0.245 5.780 1.00 94.56 181 ILE A C 1
ATOM 1532 O O . ILE A 1 181 ? -14.906 -0.292 6.435 1.00 94.56 181 ILE A O 1
ATOM 1536 N N . ASN A 1 182 ? -13.282 0.915 5.481 1.00 95.06 182 ASN A N 1
ATOM 1537 C CA . ASN A 1 182 ? -13.841 2.188 5.906 1.00 95.06 182 ASN A CA 1
ATOM 1538 C C . ASN A 1 182 ? -15.249 2.424 5.341 1.00 95.06 182 ASN A C 1
ATOM 1540 O O . ASN A 1 182 ? -16.098 2.973 6.039 1.00 95.06 182 ASN A O 1
ATOM 1544 N N . PHE A 1 183 ? -15.493 2.065 4.082 1.00 93.38 183 PHE A N 1
ATOM 1545 C CA . PHE A 1 183 ? -16.808 2.194 3.468 1.00 93.38 183 PHE A CA 1
ATOM 1546 C C . PHE A 1 183 ? -17.841 1.327 4.190 1.00 93.38 183 PHE A C 1
ATOM 1548 O O . PHE A 1 183 ? -18.879 1.860 4.572 1.00 93.38 183 PHE A O 1
ATOM 1555 N N . GLU A 1 184 ? -17.535 0.053 4.448 1.00 92.19 184 GLU A N 1
ATOM 1556 C CA . GLU A 1 184 ? -18.451 -0.854 5.149 1.00 92.19 184 GLU A CA 1
ATOM 1557 C C . GLU A 1 184 ? -18.756 -0.376 6.573 1.00 92.19 184 GLU A C 1
ATOM 1559 O O . GLU A 1 184 ? -19.923 -0.261 6.931 1.00 92.19 184 GLU A O 1
ATOM 1564 N N . ILE A 1 185 ? -17.745 0.037 7.346 1.00 92.38 185 ILE A N 1
ATOM 1565 C CA . ILE A 1 185 ? -17.949 0.581 8.702 1.00 92.38 185 ILE A CA 1
ATOM 1566 C C . ILE A 1 185 ? -18.867 1.815 8.675 1.00 92.38 185 ILE A C 1
ATOM 1568 O O . ILE A 1 185 ? -19.754 1.968 9.511 1.00 92.38 185 ILE A O 1
ATOM 1572 N N . ASN A 1 186 ? -18.701 2.702 7.688 1.00 90.88 186 ASN A N 1
ATOM 1573 C CA . ASN A 1 186 ? -19.521 3.913 7.584 1.00 90.88 186 ASN A CA 1
ATOM 1574 C C . ASN A 1 186 ? -20.994 3.641 7.229 1.00 90.88 186 ASN A C 1
ATOM 1576 O O . ASN A 1 186 ? -21.821 4.544 7.393 1.00 90.88 186 ASN A O 1
ATOM 1580 N N . ARG A 1 187 ? -21.350 2.435 6.767 1.00 90.81 187 ARG A N 1
ATOM 1581 C CA . ARG A 1 187 ? -22.759 2.052 6.562 1.00 90.81 187 ARG A CA 1
ATOM 1582 C C . ARG A 1 187 ? -23.512 1.954 7.887 1.00 90.81 187 ARG A C 1
ATOM 1584 O O . ARG A 1 187 ? -24.695 2.274 7.918 1.00 90.81 187 ARG A O 1
ATOM 1591 N N . ASP A 1 188 ? -22.798 1.664 8.974 1.00 89.06 188 ASP A N 1
ATOM 1592 C CA . ASP A 1 188 ? -23.341 1.524 10.326 1.00 89.06 188 ASP A CA 1
ATOM 1593 C C . ASP A 1 188 ? -23.068 2.757 11.211 1.00 89.06 188 ASP A C 1
ATOM 1595 O O . ASP A 1 188 ? -23.005 2.673 12.440 1.00 89.06 188 ASP A O 1
ATOM 1599 N N . LYS A 1 189 ? -22.943 3.950 10.610 1.00 87.12 189 LYS A N 1
ATOM 1600 C CA . LYS A 1 189 ? -22.690 5.227 11.320 1.00 87.12 189 LYS A CA 1
ATOM 1601 C C . LYS A 1 189 ? -23.700 5.554 12.432 1.00 87.12 189 LYS A C 1
ATOM 1603 O O . LYS A 1 189 ? -23.424 6.344 13.335 1.00 87.12 189 LYS A O 1
ATOM 1608 N N . ASP A 1 190 ? -24.892 4.969 12.372 1.00 88.44 190 ASP A N 1
ATOM 1609 C CA . ASP A 1 190 ? -25.919 5.177 13.390 1.00 88.44 190 ASP A CA 1
ATOM 1610 C C . ASP A 1 190 ? -25.595 4.426 14.687 1.00 88.44 190 ASP A C 1
ATOM 1612 O O . ASP A 1 190 ? -26.055 4.836 15.752 1.00 88.44 190 ASP A O 1
ATOM 1616 N N . LEU A 1 191 ? -24.727 3.415 14.623 1.00 89.00 191 LEU A N 1
ATOM 1617 C CA . LEU A 1 191 ? -24.273 2.590 15.743 1.00 89.00 191 LEU A CA 1
ATOM 1618 C C . LEU A 1 191 ? -22.857 2.951 16.209 1.00 89.00 191 LEU A C 1
ATOM 1620 O O . LEU A 1 191 ? -22.493 2.672 17.351 1.00 89.00 191 LEU A O 1
ATOM 1624 N N . ILE A 1 192 ? -22.075 3.589 15.340 1.00 90.19 192 ILE A N 1
ATOM 1625 C CA . ILE A 1 192 ? -20.649 3.856 15.534 1.00 90.19 192 ILE A CA 1
ATOM 1626 C C . ILE A 1 192 ? -20.432 5.335 15.863 1.00 90.19 192 ILE A C 1
ATOM 1628 O O . ILE A 1 192 ? -20.974 6.226 15.213 1.00 90.19 192 ILE A O 1
ATOM 1632 N N . VAL A 1 193 ? -19.654 5.602 16.910 1.00 90.38 193 VAL A N 1
ATOM 1633 C CA . VAL A 1 193 ? -19.217 6.951 17.302 1.00 90.38 193 VAL A CA 1
ATOM 1634 C C . VAL A 1 193 ? -17.993 7.354 16.494 1.00 90.38 193 VAL A C 1
ATOM 1636 O O . VAL A 1 193 ? -17.926 8.462 15.964 1.00 90.38 193 VAL A O 1
ATOM 1639 N N . ALA A 1 194 ? -17.017 6.454 16.420 1.00 91.56 194 ALA A N 1
ATOM 1640 C CA . ALA A 1 194 ? -15.760 6.677 15.734 1.00 91.56 194 ALA A CA 1
ATOM 1641 C C . ALA A 1 194 ? -15.132 5.342 15.338 1.00 91.56 194 ALA A C 1
ATOM 1643 O O . ALA A 1 194 ? -15.376 4.308 15.956 1.00 91.56 194 ALA A O 1
ATOM 1644 N N . HIS A 1 195 ? -14.259 5.380 14.340 1.00 93.88 195 HIS A N 1
ATOM 1645 C CA . HIS A 1 195 ? -13.381 4.266 14.022 1.00 93.88 195 HIS A CA 1
ATOM 1646 C C . HIS A 1 195 ? -12.015 4.765 13.573 1.00 93.88 195 HIS A C 1
ATOM 1648 O O . HIS A 1 195 ? -11.844 5.925 13.196 1.00 93.88 195 HIS A O 1
ATOM 1654 N N . SER A 1 196 ? -11.029 3.877 13.603 1.00 94.81 196 SER A N 1
ATOM 1655 C CA . SER A 1 196 ? -9.720 4.114 13.005 1.00 94.81 196 SER A CA 1
ATOM 1656 C C . SER A 1 196 ? -9.168 2.841 12.379 1.00 94.81 196 SER A C 1
ATOM 1658 O O . SER A 1 196 ? -9.358 1.745 12.901 1.00 94.81 196 SER A O 1
ATOM 1660 N N . ILE A 1 197 ? -8.475 2.999 11.253 1.00 95.81 197 ILE A N 1
ATOM 1661 C CA . ILE A 1 197 ? -7.760 1.923 10.564 1.00 95.81 197 ILE A CA 1
ATOM 1662 C C . ILE A 1 197 ? -6.283 2.294 10.603 1.00 95.81 197 ILE A C 1
ATOM 1664 O O . ILE A 1 197 ? -5.881 3.314 10.047 1.00 95.81 197 ILE A O 1
ATOM 1668 N N . ILE A 1 198 ? -5.468 1.502 11.290 1.00 94.50 198 ILE A N 1
ATOM 1669 C CA . ILE A 1 198 ? -4.043 1.767 11.491 1.00 94.50 198 ILE A CA 1
ATOM 1670 C C . ILE A 1 198 ? -3.267 0.574 10.953 1.00 94.50 198 ILE A C 1
ATOM 1672 O O . ILE A 1 198 ? -3.337 -0.514 11.518 1.00 94.50 198 ILE A O 1
ATOM 1676 N N . ARG A 1 199 ? -2.508 0.772 9.878 1.00 94.38 199 ARG A N 1
ATOM 1677 C CA . ARG A 1 199 ? -1.854 -0.326 9.158 1.00 94.38 199 ARG A CA 1
ATOM 1678 C C . ARG A 1 199 ? -0.371 -0.085 8.968 1.00 94.38 199 ARG A C 1
ATOM 1680 O O . ARG A 1 199 ? 0.019 1.005 8.572 1.00 94.38 199 ARG A O 1
ATOM 1687 N N . TYR A 1 200 ? 0.459 -1.097 9.171 1.00 90.88 200 TYR A N 1
ATOM 1688 C CA . TYR A 1 200 ? 1.850 -1.108 8.736 1.00 90.88 200 TYR A CA 1
ATOM 1689 C C . TYR A 1 200 ? 2.050 -2.272 7.778 1.00 90.88 200 TYR A C 1
ATOM 1691 O O . TYR A 1 200 ? 2.211 -3.400 8.223 1.00 90.88 200 TYR A O 1
ATOM 1699 N N . VAL A 1 201 ? 2.072 -1.986 6.473 1.00 89.56 201 VAL A N 1
ATOM 1700 C CA . VAL A 1 201 ? 2.132 -3.013 5.419 1.00 89.56 201 VAL A CA 1
ATOM 1701 C C . VAL A 1 201 ? 1.012 -4.054 5.614 1.00 89.56 201 VAL A C 1
ATOM 1703 O O . VAL A 1 201 ? -0.122 -3.735 5.256 1.00 89.56 201 VAL A O 1
ATOM 1706 N N . ASP A 1 202 ? 1.313 -5.215 6.197 1.00 89.88 202 ASP A N 1
ATOM 1707 C CA . ASP A 1 202 ? 0.457 -6.375 6.480 1.00 89.88 202 ASP A CA 1
ATOM 1708 C C . ASP A 1 202 ? -0.150 -6.415 7.898 1.00 89.88 202 ASP A C 1
ATOM 1710 O O . ASP A 1 202 ? -1.177 -7.066 8.082 1.00 89.88 202 ASP A O 1
ATOM 1714 N N . ASP A 1 203 ? 0.422 -5.709 8.884 1.00 91.12 203 ASP A N 1
ATOM 1715 C CA . ASP A 1 203 ? -0.115 -5.632 10.260 1.00 91.12 203 ASP A CA 1
ATOM 1716 C C . ASP A 1 203 ? -1.170 -4.520 10.341 1.00 91.12 203 ASP A C 1
ATOM 1718 O O . ASP A 1 203 ? -0.848 -3.333 10.206 1.00 91.12 203 ASP A O 1
ATOM 1722 N N . MET A 1 204 ? -2.434 -4.884 10.554 1.00 94.50 204 MET A N 1
ATOM 1723 C CA . MET A 1 204 ? -3.572 -3.965 10.543 1.00 94.50 204 MET A CA 1
ATOM 1724 C C . MET A 1 204 ? -4.352 -4.016 11.856 1.00 94.50 204 MET A C 1
ATOM 1726 O O . MET A 1 204 ? -4.687 -5.078 12.373 1.00 94.50 204 MET A O 1
ATOM 1730 N N . TYR A 1 205 ? -4.688 -2.836 12.366 1.00 94.12 205 TYR A N 1
ATOM 1731 C CA . TYR A 1 205 ? -5.571 -2.636 13.504 1.00 94.12 205 TYR A CA 1
ATOM 1732 C C . TYR A 1 205 ? -6.789 -1.835 13.058 1.00 94.12 205 TYR A C 1
ATOM 1734 O O . TYR A 1 205 ? -6.641 -0.721 12.554 1.00 94.12 205 TYR A O 1
ATOM 1742 N N . ILE A 1 206 ? -7.979 -2.379 13.281 1.00 94.56 206 ILE A N 1
ATOM 1743 C CA . ILE A 1 206 ? -9.251 -1.687 13.078 1.00 94.56 206 ILE A CA 1
ATOM 1744 C C . ILE A 1 206 ? -9.862 -1.489 14.462 1.00 94.56 206 ILE A C 1
ATOM 1746 O O . ILE A 1 206 ? -10.127 -2.456 15.174 1.00 94.56 206 ILE A O 1
ATOM 1750 N N . VAL A 1 207 ? -10.034 -0.235 14.864 1.00 93.00 207 VAL A N 1
ATOM 1751 C CA . VAL A 1 207 ? -10.628 0.141 16.151 1.00 93.00 207 VAL A CA 1
ATOM 1752 C C . VAL A 1 207 ? -11.983 0.759 15.871 1.00 93.00 207 VAL A C 1
ATOM 1754 O O . VAL A 1 207 ? -12.055 1.694 15.077 1.00 93.00 207 VAL A O 1
ATOM 1757 N N . ILE A 1 208 ? -13.034 0.251 16.507 1.00 92.31 208 ILE A N 1
ATOM 1758 C CA . ILE A 1 208 ? -14.408 0.727 16.338 1.00 92.31 208 ILE A CA 1
ATOM 1759 C C . ILE A 1 208 ? -14.982 1.032 17.718 1.00 92.31 208 ILE A C 1
ATOM 1761 O O . ILE A 1 208 ? -15.033 0.152 18.579 1.00 92.31 208 ILE A O 1
ATOM 1765 N N . ASP A 1 209 ? -15.414 2.274 17.908 1.00 90.88 209 ASP A N 1
ATOM 1766 C CA . ASP A 1 209 ? -16.074 2.759 19.113 1.00 90.88 209 ASP A CA 1
ATOM 1767 C C . ASP A 1 209 ? -17.580 2.840 18.855 1.00 90.88 209 ASP A C 1
ATOM 1769 O O . ASP A 1 209 ? -18.046 3.627 18.027 1.00 90.88 209 ASP A O 1
ATOM 1773 N N . PHE A 1 210 ? -18.348 2.015 19.559 1.00 89.50 210 PHE A N 1
ATOM 1774 C CA . PHE A 1 210 ? -19.800 1.943 19.443 1.00 89.50 210 PHE A CA 1
ATOM 1775 C C . PHE A 1 210 ? -20.493 2.912 20.402 1.00 89.50 210 PHE A C 1
ATOM 1777 O O . PHE A 1 210 ? -19.982 3.253 21.470 1.00 89.50 210 PHE A O 1
ATOM 1784 N N . LYS A 1 211 ? -21.707 3.328 20.039 1.00 88.12 211 LYS A N 1
ATOM 1785 C CA . LYS A 1 211 ? -22.602 4.058 20.945 1.00 88.12 211 LYS A CA 1
ATOM 1786 C C . LYS A 1 211 ? -23.049 3.136 22.080 1.00 88.12 211 LYS A C 1
ATOM 1788 O O . LYS A 1 211 ? -23.239 1.940 21.872 1.00 88.12 211 LYS A O 1
ATOM 1793 N N . GLU A 1 212 ? -23.305 3.697 23.260 1.00 81.12 212 GLU A N 1
ATOM 1794 C CA . GLU A 1 212 ? -23.838 2.941 24.408 1.00 81.12 212 GLU A CA 1
ATOM 1795 C C . GLU A 1 212 ? -25.145 2.208 24.069 1.00 81.12 212 GLU A C 1
ATOM 1797 O O . GLU A 1 212 ? -25.362 1.086 24.517 1.00 81.12 212 GLU A O 1
ATOM 1802 N N . SER A 1 213 ? -25.972 2.807 23.207 1.00 71.81 213 SER A N 1
ATOM 1803 C CA . SER A 1 213 ? -27.231 2.238 22.718 1.00 71.81 213 SER A CA 1
ATOM 1804 C C . SER A 1 213 ? -27.070 1.075 21.732 1.00 71.81 213 SER A C 1
ATOM 1806 O O . SER A 1 213 ? -28.058 0.410 21.422 1.00 71.81 213 SER A O 1
ATOM 1808 N N . ALA A 1 214 ? -25.863 0.813 21.217 1.00 72.38 214 ALA A N 1
ATOM 1809 C CA . ALA A 1 214 ? -25.627 -0.322 20.334 1.00 72.38 214 ALA A CA 1
ATOM 1810 C C . ALA A 1 214 ? -25.741 -1.620 21.142 1.00 72.38 214 ALA A C 1
ATOM 1812 O O . ALA A 1 214 ? -24.934 -1.865 22.044 1.00 72.38 214 ALA A O 1
ATOM 1813 N N . ALA A 1 215 ? -26.740 -2.444 20.817 1.00 66.88 215 ALA A N 1
ATOM 1814 C CA . ALA A 1 215 ? -26.979 -3.715 21.490 1.00 66.88 215 ALA A CA 1
ATOM 1815 C C . ALA A 1 215 ? -25.729 -4.607 21.445 1.00 66.88 215 ALA A C 1
ATOM 1817 O O . ALA A 1 215 ? -25.059 -4.699 20.417 1.00 66.88 215 ALA A O 1
ATOM 1818 N N . GLN A 1 216 ? -25.447 -5.306 22.547 1.00 66.00 216 GLN A N 1
ATOM 1819 C CA . GLN A 1 216 ? -24.269 -6.168 22.687 1.00 66.00 216 GLN A CA 1
ATOM 1820 C C . GLN A 1 216 ? -24.136 -7.189 21.541 1.00 66.00 216 GLN A C 1
ATOM 1822 O O . GLN A 1 216 ? -23.043 -7.388 21.023 1.00 66.00 216 GLN A O 1
ATOM 1827 N N . ARG A 1 217 ? -25.260 -7.732 21.059 1.00 61.28 217 ARG A N 1
ATOM 1828 C CA . ARG A 1 217 ? -25.317 -8.678 19.933 1.00 61.28 217 ARG A CA 1
ATOM 1829 C C . ARG A 1 217 ? -24.738 -8.118 18.626 1.00 61.28 217 ARG A C 1
ATOM 1831 O O . ARG A 1 217 ? -24.031 -8.823 17.927 1.00 61.28 217 ARG A O 1
ATOM 1838 N N . VAL A 1 218 ? -24.962 -6.834 18.338 1.00 65.75 218 VAL A N 1
ATOM 1839 C CA . VAL A 1 218 ? -24.417 -6.169 17.138 1.00 65.75 218 VAL A CA 1
ATOM 1840 C C . VAL A 1 218 ? -22.897 -6.014 17.238 1.00 65.75 218 VAL A C 1
ATOM 1842 O O . VAL A 1 218 ? -22.189 -6.093 16.241 1.00 65.75 218 VAL A O 1
ATOM 1845 N N . ARG A 1 219 ? -22.374 -5.838 18.456 1.00 65.44 219 ARG A N 1
ATOM 1846 C CA . ARG A 1 219 ? -20.926 -5.782 18.709 1.00 65.44 219 ARG A CA 1
ATOM 1847 C C . ARG A 1 219 ? -20.289 -7.162 18.547 1.00 65.44 219 ARG A C 1
ATOM 1849 O O . ARG A 1 219 ? -19.187 -7.268 18.019 1.00 65.44 219 ARG A O 1
ATOM 1856 N N . GLU A 1 220 ? -20.991 -8.207 18.983 1.00 66.00 220 GLU A N 1
ATOM 1857 C CA . GLU A 1 220 ? -20.577 -9.604 18.828 1.00 66.00 220 GLU A CA 1
ATOM 1858 C C . GLU A 1 220 ? -20.606 -10.045 17.356 1.00 66.00 220 GLU A C 1
ATOM 1860 O O . GLU A 1 220 ? -19.676 -10.720 16.926 1.00 66.00 220 GLU A O 1
ATOM 1865 N N . ASP A 1 221 ? -21.565 -9.586 16.543 1.00 65.69 221 ASP A N 1
ATOM 1866 C CA . ASP A 1 221 ? -21.620 -9.896 15.102 1.00 65.69 221 ASP A CA 1
ATOM 1867 C C . ASP A 1 221 ? -20.380 -9.381 14.337 1.00 65.69 221 ASP A C 1
ATOM 1869 O O . ASP A 1 221 ? -19.870 -10.060 13.442 1.00 65.69 221 ASP A O 1
ATOM 1873 N N . TYR A 1 222 ? -19.818 -8.232 14.733 1.00 63.69 222 TYR A N 1
ATOM 1874 C CA . TYR A 1 222 ? -18.547 -7.712 14.194 1.00 63.69 222 TYR A CA 1
ATOM 1875 C C . TYR A 1 222 ? -17.329 -8.575 14.583 1.00 63.69 222 TYR A C 1
ATOM 1877 O O . TYR A 1 222 ? -16.323 -8.595 13.873 1.00 63.69 222 TYR A O 1
ATOM 1885 N N . ILE A 1 223 ? -17.411 -9.308 15.697 1.00 58.62 223 ILE A N 1
ATOM 1886 C CA . ILE A 1 223 ? -16.359 -10.225 16.161 1.00 58.62 223 ILE A CA 1
ATOM 1887 C C . ILE A 1 223 ? -16.516 -11.601 15.494 1.00 58.62 223 ILE A C 1
ATOM 1889 O O . ILE A 1 223 ? -15.523 -12.199 15.085 1.00 58.62 223 ILE A O 1
ATOM 1893 N N . VAL A 1 224 ? -17.751 -12.093 15.350 1.00 47.88 224 VAL A N 1
ATOM 1894 C CA . VAL A 1 224 ? -18.068 -13.422 14.794 1.00 47.88 224 VAL A CA 1
ATOM 1895 C C . VAL A 1 224 ? -17.932 -13.464 13.269 1.00 47.88 224 VAL A C 1
ATOM 1897 O O . VAL A 1 224 ? -17.533 -14.486 12.729 1.00 47.88 224 VAL A O 1
ATOM 1900 N N . SER A 1 225 ? -18.158 -12.352 12.564 1.00 41.97 225 SER A N 1
ATOM 1901 C CA . SER A 1 225 ? -17.873 -12.237 11.117 1.00 41.97 225 SER A CA 1
ATOM 1902 C C . SER A 1 225 ? -16.373 -12.199 10.770 1.00 41.97 225 SER A C 1
ATOM 1904 O O . SER A 1 225 ? -16.015 -12.171 9.594 1.00 41.97 225 SER A O 1
ATOM 1906 N N . SER A 1 226 ? -15.502 -12.209 11.786 1.00 37.84 226 SER A N 1
ATOM 1907 C CA . SER A 1 226 ? -14.039 -12.174 11.663 1.00 37.84 226 SER A CA 1
ATOM 1908 C C . SER A 1 226 ? -13.352 -13.510 12.018 1.00 37.84 226 SER A C 1
ATOM 1910 O O . SER A 1 226 ? -12.123 -13.536 12.128 1.00 37.84 226 SER A O 1
ATOM 1912 N N . GLN A 1 227 ? -14.113 -14.595 12.231 1.00 32.44 227 GLN A N 1
ATOM 1913 C CA . GLN A 1 227 ? -13.618 -15.974 12.410 1.00 32.44 227 GLN A CA 1
ATOM 1914 C C . GLN A 1 227 ? -13.968 -16.842 11.202 1.00 32.44 227 GLN A C 1
ATOM 1916 O O . GLN A 1 227 ? -13.125 -17.701 10.859 1.00 32.44 227 GLN A O 1
#

Secondary structure (DSSP, 8-state):
-EEEEEE-SSS-EEEEEEPPHHHHHHHHHHHHHHHHHHHHHHHHHHHH-TTEEEE-SS--EEETTEEE--HHHHSHHHHHHHHHHHHHHHT-S--TTEEEEEEE-TTHHHH--HHHHHHHHHHHS-HHHHHHTT--HHHHHHHHHHHHHHTTT-SS----TT-HHHHHHHHHHHHHHHHHHHHHHHHTTTTEEEEEEEEETTEEEEEEEE-TTS-HHHHHHHHHTT-